Protein 7DWD (pdb70)

Foldseek 3Di:
DQKEWEAAAQDLLSLLLLLLCVLLVHDYHYHYADLVDGDPLLCVQCVPPSHDTWMAGNNHIDDDSVRSSVVSCVVRVPSHQADDDVVSNVLLVVLLVLVVVLVVLLVQCLPDDDPSNVVSLVVNLVSVVCCQVVQCNQALESSRPDHHSSCSSCLCVALQVVLSCVLVVHDRCDCVSRVSVNNSNVVSCPDCSNVVRHDDSVVSNVVSNVVD

Structure (mmCIF, N/CA/C/O backbone):
data_7DWD
#
_entry.id   7DWD
#
_cell.length_a   54.903
_cell.length_b   54.903
_cell.length_c   182.017
_cell.angle_alpha   90.000
_cell.angle_beta   90.000
_cell.angle_gamma   90.000
#
_symmetry.space_group_name_H-M   'P 41 21 2'
#
loop_
_entity.id
_entity.type
_entity.pdbx_description
1 polymer 'Glutathione S-transferase'
2 water water
#
loop_
_atom_site.group_PDB
_atom_site.id
_atom_site.type_symbol
_atom_site.label_atom_id
_atom_site.label_alt_id
_atom_site.label_comp_id
_atom_site.label_asym_id
_atom_site.label_entity_id
_atom_site.label_seq_id
_atom_site.pdbx_PDB_ins_code
_atom_site.Cartn_x
_atom_site.Cartn_y
_atom_site.Cartn_z
_atom_site.occupancy
_atom_site.B_iso_or_equiv
_atom_site.auth_seq_id
_atom_site.auth_comp_id
_atom_site.auth_asym_id
_atom_site.auth_atom_id
_atom_site.pdbx_PDB_model_num
ATOM 1 N N . ALA A 1 8 ? -29.75700 -0.36400 -28.82500 1.000 50.48000 2 ALA A N 1
ATOM 2 C CA . ALA A 1 8 ? -28.47700 0.12500 -29.32200 1.000 44.83000 2 ALA A CA 1
ATOM 3 C C . ALA A 1 8 ? -28.48500 0.20600 -30.83600 1.000 38.89000 2 ALA A C 1
ATOM 4 O O . ALA A 1 8 ? -28.51500 -0.79900 -31.49200 1.000 43.72000 2 ALA A O 1
ATOM 6 N N . GLU A 1 9 ? -28.45700 1.42400 -31.36800 1.000 30.00000 3 GLU A N 1
ATOM 7 C CA . GLU A 1 9 ? -28.44800 1.62900 -32.81000 1.000 30.00000 3 GLU A CA 1
ATOM 8 C C . GLU A 1 9 ? -27.02200 1.49700 -33.33000 1.000 30.00000 3 GLU A C 1
ATOM 9 O O . GLU A 1 9 ? -26.79500 1.33000 -34.52800 1.000 30.00000 3 GLU A O 1
ATOM 15 N N . VAL A 1 10 ? -26.06700 1.57300 -32.41000 1.000 30.03000 4 VAL A N 1
ATOM 16 C CA . VAL A 1 10 ? -24.68100 1.46300 -32.73500 1.000 27.97000 4 VAL A CA 1
ATOM 17 C C . VAL A 1 10 ? -24.08000 0.27300 -31.99900 1.000 29.95000 4 VAL A C 1
ATOM 18 O O . VAL A 1 10 ? -24.25800 0.12300 -30.82100 1.000 29.59000 4 VAL A O 1
ATOM 22 N N . LYS A 1 11 ? -23.38500 -0.57100 -32.72500 1.000 26.76000 5 LYS A N 1
ATOM 23 C CA . LYS A 1 11 ? -22.72900 -1.71000 -32.15400 1.000 29.19000 5 LYS A CA 1
ATOM 24 C C . LYS A 1 11 ? -21.24100 -1.68400 -32.53300 1.000 29.08000 5 LYS A C 1
ATOM 25 O O . LYS A 1 11 ? -20.92300 -1.33400 -33.60900 1.000 26.55000 5 LYS A O 1
ATOM 31 N N . LEU A 1 12 ? -20.36900 -2.08400 -31.62300 1.000 27.95000 6 LEU A N 1
ATOM 32 C CA . LEU A 1 12 ? -18.95000 -2.16400 -31.87700 1.000 23.78000 6 LEU A CA 1
ATOM 33 C C . LEU A 1 12 ? -18.43900 -3.54100 -31.53900 1.000 26.96000 6 LEU A C 1
ATOM 34 O O . LEU A 1 12 ? -18.50100 -3.96000 -30.42100 1.000 26.07000 6 LEU A O 1
ATOM 39 N N . TYR A 1 13 ? -17.93900 -4.22900 -32.54100 1.000 26.33000 7 TYR A N 1
ATOM 40 C CA . TYR A 1 13 ? -17.36600 -5.51600 -32.38000 1.000 26.76000 7 TYR A CA 1
ATOM 41 C C . TYR A 1 13 ? -15.88200 -5.24800 -32.16100 1.000 27.22000 7 TYR A C 1
ATOM 42 O O . TYR A 1 13 ? -15.23200 -4.76100 -33.01800 1.000 25.74000 7 TYR A O 1
ATOM 51 N N . GLY A 1 14 ? -15.37600 -5.55400 -30.98100 1.000 27.79000 8 GLY A N 1
ATOM 52 C CA . GLY A 1 14 ? -13.99800 -5.28600 -30.67200 1.000 25.40000 8 GLY A CA 1
ATOM 53 C C . GLY A 1 14 ? -13.2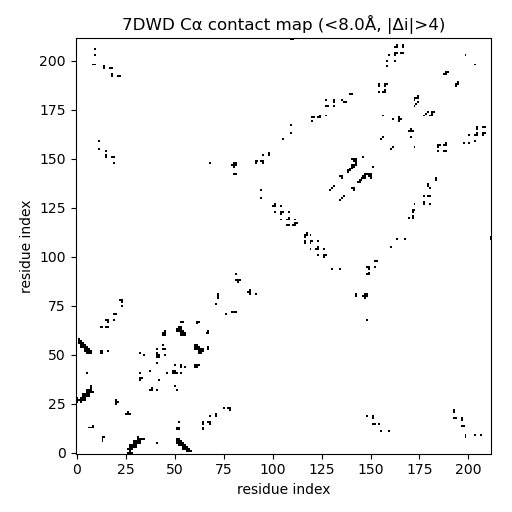2500 -6.38900 -30.00900 1.000 30.50000 8 GLY A C 1
ATOM 54 O O . GLY A 1 14 ? -13.75500 -7.42500 -29.75100 1.000 31.02000 8 GLY A O 1
ATOM 55 N N . PHE A 1 15 ? -11.95700 -6.13000 -29.76400 1.000 28.56000 9 PHE A N 1
ATOM 56 C CA . PHE A 1 15 ? -11.06000 -7.05700 -29.10600 1.000 29.11000 9 PHE A CA 1
ATOM 57 C C . PHE A 1 15 ? -10.42800 -6.24600 -27.98100 1.000 30.36000 9 PHE A C 1
ATOM 58 O O . PHE A 1 15 ? -9.78700 -5.28000 -28.21800 1.000 29.87000 9 PHE A O 1
ATOM 66 N N . TRP A 1 16 ? -10.66900 -6.65900 -26.74500 1.000 28.82000 10 TRP A N 1
ATOM 67 C CA . TRP A 1 16 ? -10.24200 -5.95500 -25.54200 1.000 29.79000 10 TRP A CA 1
ATOM 68 C C . TRP A 1 16 ? -8.87200 -5.32500 -25.41400 1.000 25.98000 10 TRP A C 1
ATOM 69 O O . TRP A 1 16 ? -8.76100 -4.25500 -24.90900 1.000 29.58000 10 TRP A O 1
ATOM 80 N N . PRO A 1 17 ? -7.81300 -6.06100 -25.89300 1.000 28.41000 11 PRO A N 1
ATOM 81 C CA . PRO A 1 17 ? -6.50800 -5.43000 -25.71700 1.000 27.51000 11 PRO A CA 1
ATOM 82 C C . PRO A 1 17 ? -5.99900 -4.60300 -26.88700 1.000 27.50000 11 PRO A C 1
ATOM 83 O O . PRO A 1 17 ? -4.96100 -4.04600 -26.82500 1.000 27.55000 11 PRO A O 1
ATOM 87 N N . SER A 1 18 ? -6.77700 -4.54800 -27.93500 1.000 27.34000 12 SER A N 1
ATOM 88 C CA . SER A 1 18 ? -6.39500 -3.88700 -29.15800 1.000 25.39000 12 SER A CA 1
ATOM 89 C C . SER A 1 18 ? -6.60100 -2.37900 -29.28500 1.000 25.89000 12 SER A C 1
ATOM 90 O O . SER A 1 18 ? -7.66900 -1.90500 -29.20200 1.000 25.39000 12 SER A O 1
ATOM 93 N N . PRO A 1 19 ? -5.45200 -1.65600 -29.53800 1.000 23.29000 13 PRO A N 1
ATOM 94 C CA . PRO A 1 19 ? -5.63100 -0.21700 -29.73100 1.000 24.97000 13 PRO A CA 1
ATOM 95 C C . PRO A 1 19 ? -6.57600 0.13800 -30.89100 1.000 24.91000 13 PRO A C 1
ATOM 96 O O . PRO A 1 19 ? -7.15700 1.17200 -30.86500 1.000 24.83000 13 PRO A O 1
ATOM 100 N N . PHE A 1 20 ? -6.67600 -0.72300 -31.88400 1.000 24.68000 14 PHE A N 1
ATOM 101 C CA . PHE A 1 20 ? -7.54600 -0.48700 -33.01700 1.000 22.71000 14 PHE A CA 1
ATOM 102 C C . PHE A 1 20 ? -8.99200 -0.41200 -32.54900 1.000 24.41000 14 PHE A C 1
ATOM 103 O O . PHE A 1 20 ? -9.73400 0.38300 -33.02600 1.000 25.35000 14 PHE A O 1
ATOM 111 N N . SER A 1 21 ? -9.34300 -1.23300 -31.57600 1.000 22.51000 15 SER A N 1
ATOM 112 C CA . SER A 1 21 ? -10.66700 -1.14400 -30.96600 1.000 25.76000 15 SER A CA 1
ATOM 113 C C . SER A 1 21 ? -10.78600 0.05900 -30.03600 1.000 22.56000 15 SER A C 1
ATOM 114 O O . SER A 1 21 ? -11.80800 0.75600 -30.04400 1.000 23.37000 15 SER A O 1
ATOM 117 N N . HIS A 1 22 ? -9.74700 0.33200 -29.24000 1.000 22.07000 16 HIS A N 1
ATOM 118 C CA . HIS A 1 22 ? -9.81500 1.44200 -28.29200 1.000 23.08000 16 HIS A CA 1
ATOM 119 C C . HIS A 1 22 ? -10.01200 2.77200 -29.00400 1.000 21.98000 16 HIS A C 1
ATOM 120 O O . HIS A 1 22 ? -10.70800 3.65400 -28.49200 1.000 22.37000 16 HIS A O 1
ATOM 127 N N . ARG A 1 23 ? -9.38600 2.93600 -30.17600 1.000 22.02000 17 ARG A N 1
ATOM 128 C CA . ARG A 1 23 ? -9.57800 4.13300 -30.98800 1.000 23.31000 17 ARG A CA 1
ATOM 129 C C . ARG A 1 23 ? -11.05300 4.44400 -31.16000 1.000 19.87000 17 ARG A C 1
ATOM 130 O O . ARG A 1 23 ? -11.47700 5.60000 -31.05400 1.000 20.29000 17 ARG A O 1
ATOM 138 N N . ILE A 1 24 ? -11.83000 3.42100 -31.50400 1.000 20.31000 18 ILE A N 1
ATOM 139 C CA . ILE A 1 24 ? -13.23100 3.63500 -31.83300 1.000 20.71000 18 ILE A CA 1
ATOM 140 C C . ILE A 1 24 ? -14.01000 3.94400 -30.56500 1.000 20.57000 18 ILE A C 1
ATOM 141 O O . ILE A 1 24 ? -14.89600 4.80500 -30.56600 1.000 21.75000 18 ILE A O 1
ATOM 146 N N . ILE A 1 25 ? -13.67900 3.26000 -29.47200 1.000 20.59000 19 ILE A N 1
ATOM 147 C CA . ILE A 1 25 ? -14.30200 3.56900 -28.18600 1.000 21.80000 19 ILE A CA 1
ATOM 148 C C . ILE A 1 25 ? -14.08500 5.03300 -27.82600 1.000 22.59000 19 ILE A C 1
ATOM 149 O O . ILE A 1 25 ? -15.02500 5.74600 -27.45100 1.000 21.27000 19 ILE A O 1
ATOM 154 N N . TRP A 1 26 ? -12.84500 5.51100 -27.93700 1.000 19.23000 20 TRP A N 1
ATOM 155 C CA . TRP A 1 26 ? -12.58200 6.90500 -27.59400 1.000 22.17000 20 TRP A CA 1
ATOM 156 C C . TRP A 1 26 ? -13.39100 7.85500 -28.46400 1.000 20.47000 20 TRP A C 1
ATOM 157 O O . TRP A 1 26 ? -13.91100 8.86500 -27.98300 1.000 20.98000 20 TRP A O 1
ATOM 168 N N . ALA A 1 27 ? -13.45600 7.58500 -29.77100 1.000 19.32000 21 ALA A N 1
ATOM 169 C CA . ALA A 1 27 ? -14.19100 8.47700 -30.65500 1.000 19.56000 21 ALA A CA 1
ATOM 170 C C . ALA A 1 27 ? -15.66800 8.51900 -30.28800 1.000 20.13000 21 ALA A C 1
ATOM 171 O O . ALA A 1 27 ? -16.27600 9.59300 -30.25600 1.000 22.42000 21 ALA A O 1
ATOM 173 N N . LEU A 1 28 ? -16.26100 7.35000 -30.04300 1.000 20.07000 22 LEU A N 1
ATOM 174 C CA . LEU A 1 28 ? -17.67900 7.30100 -29.70300 1.000 20.73000 22 LEU A CA 1
ATOM 175 C C . LEU A 1 28 ? -17.94700 8.04100 -28.40200 1.000 24.31000 22 LEU A C 1
ATOM 176 O O . LEU A 1 28 ? -18.94300 8.76500 -28.28500 1.000 25.55000 22 LEU A O 1
ATOM 181 N N . LYS A 1 29 ? -17.03400 7.93000 -27.44600 1.000 23.66000 23 LYS A N 1
ATOM 182 C CA . LYS A 1 29 ? -17.24800 8.61000 -26.17300 1.000 23.81000 23 LYS A CA 1
ATOM 183 C C . LYS A 1 29 ? -17.01900 10.11000 -26.28500 1.000 26.03000 23 LYS A C 1
ATOM 184 O O . LYS A 1 29 ? -17.72300 10.88600 -25.63100 1.000 28.65000 23 LYS A O 1
ATOM 190 N N . LEU A 1 30 ? -16.08200 10.54300 -27.13400 1.000 22.24000 24 LEU A N 1
ATOM 191 C CA . LEU A 1 30 ? -15.92800 11.96600 -27.39900 1.000 22.86000 24 LEU A CA 1
ATOM 192 C C . LEU A 1 30 ? -17.13600 12.53500 -28.12600 1.000 25.95000 24 LEU A C 1
ATOM 193 O O . LEU A 1 30 ? -17.40500 13.73900 -28.03300 1.000 30.50000 24 LEU A O 1
ATOM 198 N N . LYS A 1 31 ? -17.85200 11.70500 -28.87900 1.000 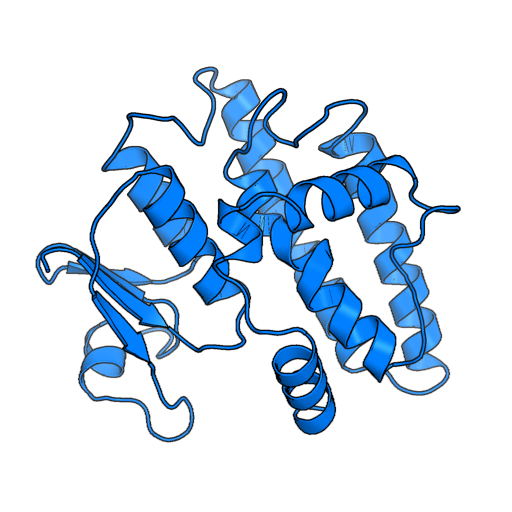25.26000 25 LYS A N 1
ATOM 199 C CA . LYS A 1 31 ? -19.06600 12.14700 -29.54100 1.000 26.10000 25 LYS A CA 1
ATOM 200 C C . LYS A 1 31 ? -20.30000 11.97900 -28.67100 1.000 26.52000 25 LYS A C 1
ATOM 201 O O . LYS A 1 31 ? -21.37900 12.44000 -29.06000 1.000 31.75000 25 LYS A O 1
ATOM 207 N N . GLY A 1 32 ? -20.17400 11.29700 -27.53500 1.000 24.86000 26 GLY A N 1
ATOM 208 C CA . GLY A 1 32 ? -21.33100 11.01700 -26.69900 1.000 26.43000 26 GLY A CA 1
ATOM 209 C C . GLY A 1 32 ? -22.31600 10.06400 -27.33200 1.000 29.63000 26 GLY A C 1
ATOM 210 O O . GLY A 1 32 ? -23.52200 10.15500 -27.06600 1.000 29.81000 26 GLY A O 1
ATOM 211 N N . VAL A 1 33 ? -21.84400 9.17100 -28.20700 1.000 26.64000 27 VAL A N 1
ATOM 212 C CA . VAL A 1 33 ? -22.71700 8.22800 -28.88800 1.000 28.59000 27 VAL A CA 1
ATOM 213 C C . VAL A 1 33 ? -22.86900 6.98400 -28.02900 1.000 28.83000 27 VAL A C 1
ATOM 214 O O . VAL A 1 33 ? -21.87600 6.36900 -27.61800 1.000 28.53000 27 VAL A O 1
ATOM 218 N N . GLU A 1 34 ? -24.09400 6.59400 -27.77500 1.000 27.56000 28 GLU A N 1
ATOM 219 C CA . GLU A 1 34 ? -24.40400 5.42200 -27.01700 1.000 31.82000 28 GLU A CA 1
ATOM 220 C C . GLU A 1 34 ? -24.21300 4.20700 -27.91900 1.000 30.89000 28 GLU A C 1
ATOM 221 O O . GLU A 1 34 ? -24.63500 4.23800 -29.03800 1.000 30.95000 28 GLU A O 1
ATOM 227 N N . TYR A 1 35 ? -23.57700 3.15000 -27.43600 1.000 29.09000 29 TYR A N 1
ATOM 228 C CA . TYR A 1 35 ? -23.32100 1.96900 -28.24200 1.000 33.19000 29 TYR A CA 1
ATOM 229 C C . TYR A 1 35 ? -23.28600 0.72000 -27.37600 1.000 30.68000 29 TYR A C 1
ATOM 230 O O . TYR A 1 35 ? -23.10400 0.77700 -26.15000 1.000 30.18000 29 TYR A O 1
ATOM 239 N N . GLU A 1 36 ? -23.49200 -0.41400 -28.03600 1.000 29.92000 30 GLU A N 1
ATOM 240 C CA . GLU A 1 36 ? -23.30100 -1.73400 -27.45200 1.000 32.81000 30 GLU A CA 1
ATOM 241 C C . GLU A 1 36 ? -21.93900 -2.27000 -27.87100 1.000 32.66000 30 GLU A C 1
ATOM 242 O O . GLU A 1 36 ? -21.62800 -2.33000 -29.06800 1.000 29.98000 30 GLU A O 1
ATOM 248 N N . TYR A 1 37 ? -21.13600 -2.67100 -26.89400 1.000 30.51000 31 TYR A N 1
ATOM 249 C CA . TYR A 1 37 ? -19.84700 -3.28600 -27.16300 1.000 29.01000 31 TYR A CA 1
ATOM 250 C C . TYR A 1 37 ? -19.98700 -4.80200 -27.13600 1.000 30.97000 31 TYR A C 1
ATOM 251 O O . TYR A 1 37 ? -20.59000 -5.36300 -26.20900 1.000 34.33000 31 TYR A O 1
ATOM 260 N N . ILE A 1 38 ? -19.41100 -5.45900 -28.14100 1.000 28.86000 32 ILE A N 1
ATOM 261 C CA . ILE A 1 38 ? -19.46700 -6.90600 -28.29800 1.000 28.86000 32 ILE A CA 1
ATOM 262 C C . ILE A 1 38 ? -18.03700 -7.42600 -28.42000 1.000 31.27000 32 ILE A C 1
ATOM 263 O O . ILE A 1 38 ? -17.32200 -7.06900 -29.36300 1.000 31.30000 32 ILE A O 1
ATOM 268 N N . GLU A 1 39 ? -17.62300 -8.26800 -27.47500 1.000 31.77000 33 GLU A N 1
ATOM 269 C CA . GLU A 1 39 ? -16.25900 -8.78300 -27.43700 1.000 29.89000 33 GLU A CA 1
ATOM 270 C C . GLU A 1 39 ? -16.13300 -10.00300 -28.34100 1.000 33.63000 33 GLU A C 1
ATOM 271 O O . GLU A 1 39 ? -16.87600 -10.97900 -28.19000 1.000 35.29000 33 GLU A O 1
ATOM 277 N N . GLU A 1 40 ? -15.19400 -9.95600 -29.28200 1.000 32.67000 34 GLU A N 1
ATOM 278 C CA . GLU A 1 40 ? -14.98400 -11.06700 -30.19700 1.000 32.80000 34 GLU A CA 1
ATOM 279 C C . GLU A 1 40 ? -13.81800 -11.93100 -29.73900 1.000 38.31000 34 GLU A C 1
ATOM 280 O O . GLU A 1 40 ? -12.78700 -11.42300 -29.29100 1.000 39.06000 34 GLU A O 1
ATOM 286 N N . ASP A 1 41 ? -14.00400 -13.24400 -29.83500 1.000 40.16000 35 ASP A N 1
ATOM 287 C CA . ASP A 1 41 ? -12.94700 -14.21900 -29.59000 1.000 42.37000 35 ASP A CA 1
ATOM 288 C C . ASP A 1 41 ? -12.31200 -14.46400 -30.95200 1.000 43.21000 35 ASP A C 1
ATOM 289 O O . ASP A 1 41 ? -12.88500 -15.15100 -31.79900 1.000 44.42000 35 ASP A O 1
ATOM 294 N N . LEU A 1 42 ? -11.13200 -13.88000 -31.17500 1.000 43.26000 36 LEU A N 1
ATOM 295 C CA . LEU A 1 42 ? -10.50200 -13.96700 -32.48800 1.000 44.83000 36 LEU A CA 1
ATOM 296 C C . LEU A 1 42 ? -10.13900 -15.39600 -32.86800 1.000 47.69000 36 LEU A C 1
ATOM 297 O O . LEU A 1 42 ? -9.94400 -15.67600 -34.05700 1.000 49.17000 36 LEU A O 1
ATOM 302 N N . SER A 1 43 ? -10.04600 -16.30300 -31.89200 1.000 48.88000 37 SER A N 1
ATOM 303 C CA . SER A 1 43 ? -9.80700 -17.71100 -32.18500 1.000 50.56000 37 SER A CA 1
ATOM 304 C C . SER A 1 43 ? -11.07600 -18.44500 -32.59400 1.000 49.51000 37 SER A C 1
ATOM 305 O O . SER A 1 43 ? -10.98700 -19.53400 -33.16900 1.000 52.62000 37 SER A O 1
ATOM 308 N N . ASN A 1 44 ? -12.25200 -17.87900 -32.30500 1.000 48.83000 38 ASN A N 1
ATOM 309 C CA . ASN A 1 44 ? -13.53800 -18.48900 -32.64300 1.000 47.56000 38 ASN A CA 1
ATOM 310 C C . ASN A 1 44 ? -14.46900 -17.33500 -33.01900 1.000 46.62000 38 ASN A C 1
ATOM 311 O O . ASN A 1 44 ? -15.29800 -16.88300 -32.22600 1.000 43.40000 38 ASN A O 1
ATOM 316 N N . LYS A 1 45 ? -14.30800 -16.84000 -34.24600 1.000 43.65000 39 LYS A N 1
ATOM 317 C CA . LYS A 1 45 ? -15.00600 -15.63400 -34.66600 1.000 41.24000 39 LYS A CA 1
ATOM 318 C C . LYS A 1 45 ? -16.49800 -15.89300 -34.82700 1.000 40.90000 39 LYS A C 1
ATOM 319 O O . LYS A 1 45 ? -16.91500 -16.89800 -35.40900 1.000 44.10000 39 LYS A O 1
ATOM 325 N N . SER A 1 46 ? -17.30200 -14.96200 -34.32700 1.000 40.57000 40 SER A N 1
ATOM 326 C CA . SER A 1 46 ? -18.74500 -15.10200 -34.39600 1.000 41.58000 40 SER A CA 1
ATOM 327 C C . SER A 1 46 ? -19.23100 -15.03300 -35.84100 1.000 41.90000 40 SER A C 1
ATOM 328 O O . SER A 1 46 ? -18.55100 -14.51800 -36.73400 1.000 40.40000 40 SER A O 1
ATOM 331 N N . GLU A 1 47 ? -20.43000 -15.57400 -36.06900 1.000 42.56000 41 GLU A N 1
ATOM 332 C CA . GLU A 1 47 ? -21.03700 -15.43000 -37.38600 1.000 41.78000 41 GLU A CA 1
ATOM 333 C C . GLU A 1 47 ? -21.34500 -13.97200 -37.69300 1.000 40.52000 41 GLU A C 1
ATOM 334 O O . GLU A 1 47 ? -21.28200 -13.56200 -38.85800 1.000 39.10000 41 GLU A O 1
ATOM 340 N N . SER A 1 48 ? -21.66300 -13.18000 -36.66500 1.000 39.93000 42 SER A N 1
ATOM 341 C CA . SER A 1 48 ? -21.91200 -11.75600 -36.86400 1.000 37.20000 42 SER A CA 1
ATOM 342 C C . SER A 1 48 ? -20.68400 -11.06000 -37.43700 1.000 38.14000 42 SER A C 1
ATOM 343 O O . SER A 1 48 ? -20.77600 -10.33700 -38.43600 1.000 35.43000 42 SER A O 1
ATOM 346 N N . LEU A 1 49 ? -19.51800 -11.28200 -36.82200 1.000 37.26000 43 LEU A N 1
ATOM 347 C CA . LEU A 1 49 ? -18.28900 -10.66100 -37.30900 1.000 35.99000 43 LEU A CA 1
ATOM 348 C C . LEU A 1 49 ? -17.96500 -11.09200 -38.73400 1.000 35.98000 43 LEU A C 1
ATOM 349 O O . LEU A 1 49 ? -17.55300 -10.26700 -39.55800 1.000 33.46000 43 LEU A O 1
ATOM 354 N N . LEU A 1 50 ? -18.14700 -12.37800 -39.04900 1.000 35.98000 44 LEU A N 1
ATOM 355 C CA . LEU A 1 50 ? -17.83200 -12.85700 -40.39300 1.000 37.32000 44 LEU A CA 1
ATOM 356 C C . LEU A 1 50 ? -18.82500 -12.32300 -41.42000 1.000 34.61000 44 LEU A C 1
ATOM 357 O O . LEU A 1 50 ? -18.46100 -12.06600 -42.57500 1.000 34.90000 44 LEU A O 1
ATOM 362 N N . LYS A 1 51 ? -20.08400 -12.15300 -41.01600 1.000 37.70000 45 LYS A N 1
ATOM 363 C CA . LYS A 1 51 ? -21.08800 -11.56800 -41.89700 1.000 34.36000 45 LYS A CA 1
ATOM 364 C C . LYS A 1 51 ? -20.82300 -10.08300 -42.12700 1.000 33.84000 45 LYS A C 1
ATOM 365 O O . LYS A 1 51 ? -20.98000 -9.58300 -43.24700 1.000 35.31000 45 LYS A O 1
ATOM 371 N N . TYR A 1 52 ? -20.40700 -9.36900 -41.08000 1.000 33.01000 46 TYR A N 1
ATOM 372 C CA . TYR A 1 52 ? -20.27200 -7.92000 -41.15800 1.000 30.94000 46 TYR A CA 1
ATOM 373 C C . TYR A 1 52 ? -18.95000 -7.49100 -41.77600 1.000 30.91000 46 TYR A C 1
ATOM 374 O O . TYR A 1 52 ?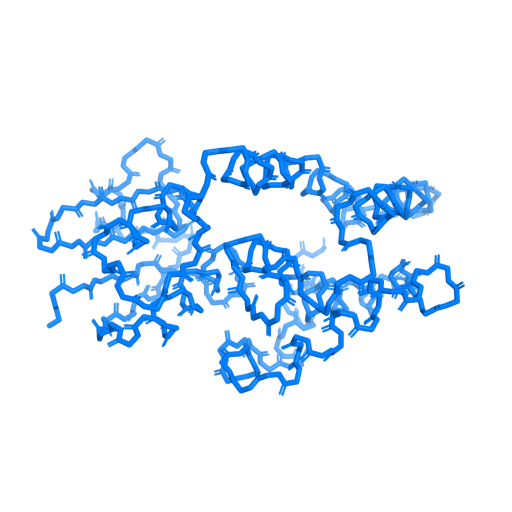 -18.87800 -6.41100 -42.37300 1.000 31.78000 46 TYR A O 1
ATOM 383 N N . ASN A 1 53 ? -17.89700 -8.29000 -41.62300 1.000 29.82000 47 ASN A N 1
ATOM 384 C CA . ASN A 1 53 ? -16.58400 -7.99100 -42.19800 1.000 29.42000 47 ASN A CA 1
ATOM 385 C C . ASN A 1 53 ? -16.07400 -9.20200 -42.96800 1.000 29.39000 47 ASN A C 1
ATOM 386 O O . ASN A 1 53 ? -15.07600 -9.82600 -42.58800 1.000 29.27000 47 ASN A O 1
ATOM 391 N N . PRO A 1 54 ? -16.72100 -9.53600 -44.08900 1.000 28.89000 48 PRO A N 1
ATOM 392 C CA . PRO A 1 54 ? -16.27500 -10.70600 -44.86000 1.000 31.33000 48 PRO A CA 1
ATOM 393 C C . PRO A 1 54 ? -14.89800 -10.53800 -45.47800 1.000 30.93000 48 PRO A C 1
ATOM 394 O O . PRO A 1 54 ? -14.19200 -11.53500 -45.66100 1.000 33.56000 48 PRO A O 1
ATOM 398 N N . VAL A 1 55 ? -14.48300 -9.31000 -45.79700 1.000 28.41000 49 VAL A N 1
ATOM 399 C CA . VAL A 1 55 ? -13.22000 -9.12200 -46.50700 1.000 31.06000 49 VAL A CA 1
ATOM 400 C C . VAL A 1 55 ? -12.03800 -9.41900 -45.59000 1.000 31.20000 49 VAL A C 1
ATOM 401 O O . VAL A 1 55 ? -11.13100 -10.18200 -45.94200 1.000 33.24000 49 VAL A O 1
ATOM 405 N N . TYR A 1 56 ? -12.03700 -8.83900 -44.38700 1.000 26.42000 50 TYR A N 1
ATOM 406 C CA . TYR A 1 56 ? -10.90600 -8.96200 -43.48500 1.000 29.79000 50 TYR A CA 1
ATOM 407 C C . TYR A 1 56 ? -11.16300 -9.86900 -42.29100 1.000 29.03000 50 TYR A C 1
ATOM 408 O O . TYR A 1 56 ? -10.19700 -10.33500 -41.68000 1.000 32.83000 50 TYR A O 1
ATOM 417 N N . LYS A 1 57 ? -12.42600 -10.10900 -41.93400 1.000 30.18000 51 LYS A N 1
ATOM 418 C CA . LYS A 1 57 ? -12.78100 -11.03900 -40.85200 1.000 32.00000 51 LYS A CA 1
ATOM 419 C C . LYS A 1 57 ? -12.08100 -10.69800 -39.53700 1.000 35.69000 51 LYS A C 1
ATOM 420 O O . LYS A 1 57 ? -11.55600 -11.56700 -38.84100 1.000 35.19000 51 LYS A O 1
ATOM 426 N N . LYS A 1 58 ? -12.08700 -9.42000 -39.18000 1.000 31.52000 52 LYS A N 1
ATOM 427 C CA . LYS A 1 58 ? -11.39200 -9.01400 -37.97200 1.000 33.04000 52 LYS A CA 1
ATOM 428 C C . LYS A 1 58 ? -12.06600 -7.79200 -37.37400 1.000 29.03000 52 LYS A C 1
ATOM 429 O O . LYS A 1 58 ? -12.93800 -7.16800 -37.98200 1.000 28.37000 52 LYS A O 1
ATOM 435 N N . THR A 1 59 ? -11.67300 -7.49300 -36.15000 1.000 29.07000 53 THR A N 1
ATOM 436 C CA . THR A 1 59 ? -12.12800 -6.33400 -35.40900 1.000 29.71000 53 THR A CA 1
ATOM 437 C C . THR A 1 59 ? -11.18900 -5.16200 -35.65900 1.000 27.76000 53 THR A C 1
ATOM 438 O O . THR A 1 59 ? -10.03000 -5.35000 -36.04500 1.000 31.07000 53 THR A O 1
ATOM 442 N N . PRO A 1 60 ? -11.64700 -3.92400 -35.44000 1.000 25.43000 54 PRO A N 1
ATOM 443 C CA . PRO A 1 60 ? -13.00200 -3.51900 -35.06700 1.000 22.37000 54 PRO A CA 1
ATOM 444 C C . PRO A 1 60 ? -13.97000 -3.42100 -36.24500 1.000 24.31000 54 PRO A C 1
ATOM 445 O O . PRO A 1 60 ? -13.56700 -3.19400 -37.39500 1.000 25.22000 54 PRO A O 1
ATOM 449 N N . VAL A 1 61 ? -15.25500 -3.60500 -35.95500 1.000 23.43000 55 VAL A N 1
ATOM 450 C CA . VAL A 1 61 ? -16.32700 -3.34900 -36.90700 1.000 24.55000 55 VAL A CA 1
ATOM 451 C C . VAL A 1 61 ? -17.39100 -2.54000 -36.19200 1.000 24.41000 55 VAL A C 1
ATOM 452 O O . VAL A 1 61 ? -17.84700 -2.92900 -35.11100 1.000 25.32000 55 VAL A O 1
ATOM 456 N N . LEU A 1 62 ? -17.77000 -1.41300 -36.77500 1.000 22.05000 56 LEU A N 1
ATOM 457 C CA . LEU A 1 62 ? -18.87400 -0.61500 -36.26600 1.000 23.50000 56 LEU A CA 1
ATOM 458 C C . LEU A 1 62 ? -20.10500 -0.94300 -37.09500 1.000 25.07000 56 LEU A C 1
ATOM 459 O O . LEU A 1 62 ? -20.03500 -0.98900 -38.32300 1.000 25.30000 56 LEU A O 1
ATOM 464 N N . VAL A 1 63 ? -21.22500 -1.21600 -36.43100 1.000 24.75000 57 VAL A N 1
ATOM 465 C CA . VAL A 1 63 ? -22.46400 -1.50100 -37.14600 1.000 26.73000 57 VAL A CA 1
ATOM 466 C C . VAL A 1 63 ? -23.48300 -0.44800 -36.73900 1.000 28.10000 57 VAL A C 1
ATOM 467 O O . VAL A 1 63 ? -23.79100 -0.29700 -35.55200 1.000 28.78000 57 VAL A O 1
ATOM 471 N N . HIS A 1 64 ? -24.00000 0.28600 -37.71400 1.000 26.52000 58 HIS A N 1
ATOM 472 C CA . HIS A 1 64 ? -24.90700 1.39700 -37.45700 1.000 27.24000 58 HIS A CA 1
ATOM 473 C C . HIS A 1 64 ? -26.19500 1.13600 -38.21600 1.000 32.78000 58 HIS A C 1
ATOM 474 O O . HIS A 1 64 ? -26.20400 1.17300 -39.44800 1.000 30.44000 58 HIS A O 1
ATOM 481 N N . GLY A 1 65 ? -27.27400 0.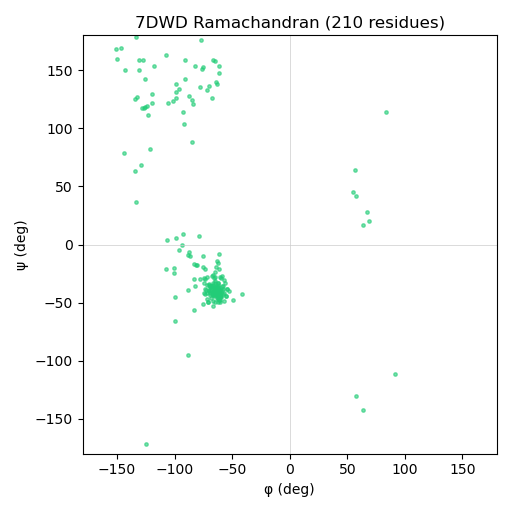86400 -37.48800 1.000 34.08000 59 GLY A N 1
ATOM 482 C CA . GLY A 1 65 ? -28.50100 0.48700 -38.17600 1.000 38.36000 59 GLY A CA 1
ATOM 483 C C . GLY A 1 65 ? -28.31500 -0.73000 -39.05500 1.000 37.33000 59 GLY A C 1
ATOM 484 O O . GLY A 1 65 ? -28.80500 -0.76000 -40.19100 1.000 40.36000 59 GLY A O 1
ATOM 485 N N . ASP A 1 66 ? -27.58200 -1.72200 -38.55800 1.000 37.51000 60 ASP A N 1
ATOM 486 C CA . ASP A 1 66 ? -27.27600 -2.97800 -39.24400 1.000 36.83000 60 ASP A CA 1
ATOM 487 C C . ASP A 1 66 ? -26.43400 -2.78700 -40.50800 1.000 35.82000 60 ASP A C 1
ATOM 488 O O . ASP A 1 66 ? -26.33300 -3.70400 -41.32700 1.000 38.27000 60 ASP A O 1
ATOM 493 N N . LYS A 1 67 ? -25.79400 -1.62600 -40.67300 1.000 34.23000 61 LYS A N 1
ATOM 494 C CA . LYS A 1 67 ? -24.85500 -1.38700 -41.76800 1.000 30.48000 61 LYS A CA 1
ATOM 495 C C . LYS A 1 67 ? -23.43000 -1.40600 -41.23300 1.000 28.13000 61 LYS A C 1
ATOM 496 O O . LYS A 1 67 ? -23.10500 -0.57200 -40.38000 1.000 28.18000 61 LYS A O 1
ATOM 502 N N . PRO A 1 68 ? -22.54100 -2.27600 -41.72200 1.000 27.39000 62 PRO A N 1
ATOM 503 C CA . PRO A 1 68 ? -21.19500 -2.38600 -41.14000 1.000 26.33000 62 PRO A CA 1
ATOM 504 C C . PRO A 1 68 ? -20.14300 -1.49200 -41.77900 1.000 25.97000 62 PRO A C 1
ATOM 505 O O . PRO A 1 68 ? -20.09900 -1.29800 -43.00100 1.000 27.54000 62 PRO A O 1
ATOM 509 N N . ILE A 1 69 ? -19.26300 -0.97000 -40.91900 1.000 23.92000 63 ILE A N 1
ATOM 510 C CA . ILE A 1 69 ? -18.07000 -0.23300 -41.33200 1.000 23.96000 63 ILE A CA 1
ATOM 511 C C . ILE A 1 69 ? -16.86400 -0.91100 -40.69500 1.000 23.57000 63 ILE A C 1
ATOM 512 O O . ILE A 1 69 ? -16.76000 -0.97600 -39.46400 1.000 22.87000 63 ILE A O 1
ATOM 517 N N . ALA A 1 70 ? -15.94800 -1.40100 -41.51900 1.000 22.89000 64 ALA A N 1
ATOM 518 C CA . ALA A 1 70 ? -14.72200 -2.03200 -41.05100 1.000 23.23000 64 ALA A CA 1
ATOM 519 C C . ALA A 1 70 ? -13.53600 -1.11900 -41.32000 1.000 24.63000 64 ALA A C 1
ATOM 520 O O . ALA A 1 70 ? -13.62200 -0.19500 -42.13200 1.000 24.99000 64 ALA A O 1
ATOM 522 N N . GLU A 1 71 ? -12.42100 -1.41200 -40.62300 1.000 25.59000 65 GLU A N 1
ATOM 523 C CA . GLU A 1 71 ? -11.13800 -0.70300 -40.70500 1.000 26.61000 65 GLU A CA 1
ATOM 524 C C . GLU A 1 71 ? -11.17900 0.52900 -39.80500 1.000 27.48000 65 GLU A C 1
ATOM 525 O O . GLU A 1 71 ? -11.93300 1.47500 -40.07200 1.000 25.04000 65 GLU A O 1
ATOM 531 N N . SER A 1 72 ? -10.36100 0.52400 -38.74600 1.000 24.96000 66 SER A N 1
ATOM 532 C CA . SER A 1 72 ? -10.47200 1.57000 -37.72800 1.000 20.74000 66 SER A CA 1
ATOM 533 C C . SER A 1 72 ? -10.37300 2.97500 -38.32800 1.000 23.09000 66 SER A C 1
ATOM 534 O O . SER A 1 72 ? -11.11500 3.88200 -37.93300 1.000 23.51000 66 SER A O 1
ATOM 537 N N . LEU A 1 73 ? -9.51400 3.17900 -39.32800 1.000 22.66000 67 LEU A N 1
ATOM 538 C CA . LEU A 1 73 ? -9.37500 4.53700 -39.84300 1.000 24.32000 67 LEU A CA 1
ATOM 539 C C . LEU A 1 73 ? -10.62800 4.96600 -40.59800 1.000 24.31000 67 LEU A C 1
ATOM 540 O O . LEU A 1 73 ? -11.02000 6.13700 -40.55800 1.000 24.99000 67 LEU A O 1
ATOM 545 N N . VAL A 1 74 ? -11.26900 4.02100 -41.29000 1.000 20.65000 68 VAL A N 1
ATOM 546 C CA . VAL A 1 74 ? -12.50700 4.31600 -42.00700 1.000 22.59000 68 VAL A CA 1
ATOM 547 C C . VAL A 1 74 ? -13.64700 4.55900 -41.02000 1.000 22.47000 68 VAL A C 1
ATOM 548 O O . VAL A 1 74 ? -14.48100 5.45700 -41.21800 1.000 21.10000 68 VAL A O 1
ATOM 552 N N . ILE A 1 75 ? -13.69100 3.76500 -39.94500 1.000 21.01000 69 ILE A N 1
ATOM 553 C CA . ILE A 1 75 ? -14.70000 3.94600 -38.89900 1.000 20.54000 69 ILE A CA 1
ATOM 554 C C . ILE A 1 75 ? -14.58300 5.33300 -38.27500 1.000 21.80000 69 ILE A C 1
ATOM 555 O O . ILE A 1 75 ? -15.59300 6.01100 -38.03000 1.000 19.93000 69 ILE A O 1
ATOM 560 N N . LEU A 1 76 ? -13.35400 5.77100 -37.98300 1.000 19.97000 70 LEU A N 1
ATOM 561 C CA . LEU A 1 76 ? -13.18400 7.07600 -37.35600 1.000 20.09000 70 LEU A CA 1
ATOM 562 C C . LEU A 1 76 ? -13.73400 8.19700 -38.22100 1.000 20.71000 70 LEU A C 1
ATOM 563 O O . LEU A 1 76 ? -14.42800 9.09200 -37.71700 1.000 21.35000 70 LEU A O 1
ATOM 568 N N . GLU A 1 77 ? -13.44800 8.16600 -39.53500 1.000 19.79000 71 GLU A N 1
ATOM 569 C CA . GLU A 1 77 ? -13.96700 9.18100 -40.44000 1.000 21.78000 71 GLU A CA 1
ATOM 570 C C . GLU A 1 77 ? -15.49300 9.10700 -40.52100 1.000 20.19000 71 GLU A C 1
ATOM 571 O O . GLU A 1 77 ? -16.17000 10.13300 -40.66200 1.000 20.38000 71 GLU A O 1
ATOM 577 N N . TYR A 1 78 ? -16.04400 7.88700 -40.47000 1.000 19.39000 72 TYR A N 1
ATOM 578 C CA . TYR A 1 78 ? -17.49600 7.72200 -40.48400 1.000 21.33000 72 TYR A CA 1
ATOM 579 C C . TYR A 1 78 ? -18.13300 8.35000 -39.25000 1.000 20.64000 72 TYR A C 1
ATOM 580 O O . TYR A 1 78 ? -19.16200 9.02800 -39.34400 1.000 20.89000 72 TYR A O 1
ATOM 589 N N . ILE A 1 79 ? -17.53300 8.13300 -38.08000 1.000 20.93000 73 ILE A N 1
ATOM 590 C CA . ILE A 1 79 ? -18.06000 8.71700 -36.84700 1.000 20.46000 73 ILE A CA 1
ATOM 591 C C . ILE A 1 79 ? -18.03000 10.23400 -36.92600 1.000 21.36000 73 ILE A C 1
ATOM 592 O O . ILE A 1 79 ? -19.00000 10.91000 -36.56300 1.000 22.10000 73 ILE A O 1
ATOM 597 N N . GLU A 1 80 ? -16.91500 10.79500 -37.40400 1.000 19.11000 74 GLU A N 1
ATOM 598 C CA . GLU A 1 80 ? -16.80100 12.24300 -37.52900 1.000 20.71000 74 GLU A CA 1
ATOM 599 C C . GLU A 1 80 ? -17.84900 12.81500 -38.47900 1.000 22.89000 74 GLU A C 1
ATOM 600 O O . GLU A 1 80 ? -18.43500 13.86900 -38.20400 1.000 23.87000 74 GLU A O 1
ATOM 606 N N . GLU A 1 81 ? -18.11100 12.13100 -39.59300 1.000 22.61000 75 GLU A N 1
ATOM 607 C CA . GLU A 1 81 ? -19.06700 12.67000 -40.54800 1.000 22.62000 75 GLU A CA 1
ATOM 608 C C . GLU A 1 81 ? -20.51100 12.45200 -40.10500 1.000 23.98000 75 GLU A C 1
ATOM 609 O O . GLU A 1 81 ? -21.38200 13.27100 -40.42600 1.000 27.81000 75 GLU A O 1
ATOM 615 N N . THR A 1 82 ? -20.77700 11.38400 -39.35600 1.000 23.36000 76 THR A N 1
ATOM 616 C CA . THR A 1 82 ? -22.14200 11.04100 -38.96800 1.000 24.24000 76 THR A CA 1
ATOM 617 C C . THR A 1 82 ? -22.60300 11.83400 -37.75300 1.000 26.66000 76 THR A C 1
ATOM 618 O O . THR A 1 82 ? -23.78400 12.19700 -37.65000 1.000 27.18000 76 THR A O 1
ATOM 622 N N . TRP A 1 83 ? -21.69200 12.11000 -36.81700 1.000 24.08000 77 TRP A N 1
ATOM 623 C CA . TRP A 1 83 ? -21.97900 12.92800 -35.63900 1.000 24.49000 77 TRP A CA 1
ATOM 624 C C . TRP A 1 83 ? -21.03600 14.12400 -35.64300 1.000 24.23000 77 TRP A C 1
ATOM 625 O O . TRP A 1 83 ? -20.00800 14.11700 -34.94600 1.000 24.52000 77 TRP A O 1
ATOM 636 N N . PRO A 1 84 ? -21.35800 15.18000 -36.39000 1.000 25.54000 78 PRO A N 1
ATOM 637 C CA . PRO A 1 84 ? -20.36200 16.23700 -36.61900 1.000 25.87000 78 PRO A CA 1
ATOM 638 C C . PRO A 1 84 ? -20.13400 17.15600 -35.42700 1.000 26.32000 78 PRO A C 1
ATOM 639 O O . PRO A 1 84 ? -19.09400 17.82600 -35.40000 1.000 28.04000 78 PRO A O 1
ATOM 643 N N . GLU A 1 85 ? -21.05200 17.23200 -34.46000 1.000 28.65000 79 GLU A N 1
ATOM 644 C CA . GLU A 1 85 ? -20.78800 18.06100 -33.29400 1.000 29.07000 79 GLU A CA 1
ATOM 645 C C . GLU A 1 85 ? -19.55500 17.53500 -32.57600 1.000 28.10000 79 GLU A C 1
ATOM 646 O O . GLU A 1 85 ? -19.22400 16.35000 -32.66700 1.000 27.11000 79 GLU A O 1
ATOM 652 N N . ASN A 1 86 ? -18.86700 18.43500 -31.85700 1.000 27.38000 80 ASN A N 1
ATOM 653 C CA . ASN A 1 86 ? -17.60800 18.11000 -31.19700 1.000 26.67000 80 ASN A CA 1
ATOM 654 C C . ASN A 1 86 ? -16.63100 17.59600 -32.25400 1.000 25.89000 80 ASN A C 1
ATOM 655 O O . ASN A 1 86 ? -16.23300 16.42600 -32.21600 1.000 25.60000 80 ASN A O 1
ATOM 660 N N . PRO A 1 87 ? -16.25100 18.43400 -33.21800 1.000 26.14000 81 PRO A N 1
ATOM 661 C CA . PRO A 1 87 ? -15.50200 17.93900 -34.38300 1.000 24.11000 81 PRO A CA 1
ATOM 662 C C . PRO A 1 87 ? -14.14700 17.36400 -34.00200 1.000 23.43000 81 PRO A C 1
ATOM 663 O O . PRO A 1 87 ? -13.40600 17.93000 -33.19200 1.000 26.50000 81 PRO A O 1
ATOM 667 N N . LEU A 1 88 ? -13.81700 16.23800 -34.63300 1.000 21.86000 82 LEU A N 1
ATOM 668 C CA . LEU A 1 88 ? -12.51900 15.61300 -34.47400 1.000 22.91000 82 LEU A CA 1
ATOM 669 C C . LEU A 1 88 ? -11.64000 15.80300 -35.70300 1.000 20.82000 82 LEU A C 1
ATOM 670 O O . LEU A 1 88 ? -10.53500 15.25400 -35.75500 1.000 20.15000 82 LEU A O 1
ATOM 675 N N . LEU A 1 89 ? -12.10800 16.54800 -36.69900 1.000 21.50000 83 LEU A N 1
ATOM 676 C CA . LEU A 1 89 ? -11.28800 17.04900 -37.79200 1.000 19.91000 83 LEU A CA 1
ATOM 677 C C . LEU A 1 89 ? -11.55800 18.53600 -37.95500 1.000 22.58000 83 LEU A C 1
ATOM 678 O O . LEU A 1 89 ? -12.66500 19.00100 -37.65300 1.000 25.34000 83 LEU A O 1
ATOM 683 N N . PRO A 1 90 ? -10.57400 19.30500 -38.41100 1.000 24.47000 84 PRO A N 1
ATOM 684 C CA . PRO A 1 90 ? -10.75900 20.74700 -38.58800 1.000 27.62000 84 PRO A CA 1
ATOM 685 C C . PRO A 1 90 ? -11.56500 21.04400 -39.84800 1.000 27.48000 84 PRO A C 1
ATOM 686 O O . PRO A 1 90 ? -11.91400 20.16200 -40.62200 1.000 27.64000 84 PRO A O 1
ATOM 690 N N . LYS A 1 91 ? -11.85100 22.32100 -40.03300 1.000 29.07000 85 LYS A N 1
ATOM 691 C CA . LYS A 1 91 ? -12.73400 22.76800 -41.10100 1.000 33.39000 85 LYS A CA 1
ATOM 692 C C . LYS A 1 91 ? -11.95900 23.02100 -42.38800 1.000 31.42000 85 LYS A C 1
ATOM 693 O O . LYS A 1 91 ? -12.40400 22.65100 -43.48000 1.000 31.67000 85 LYS A O 1
ATOM 699 N N . ASP A 1 92 ? -10.78200 23.58700 -42.24400 1.000 30.88000 86 ASP A N 1
ATOM 700 C CA . ASP A 1 92 ? -9.97100 23.97000 -43.37200 1.000 30.27000 86 ASP A CA 1
ATOM 701 C C . ASP A 1 92 ? -9.47500 22.74700 -44.13800 1.000 27.33000 86 ASP A C 1
ATOM 702 O O . ASP A 1 92 ? -8.85000 21.86700 -43.54500 1.000 24.45000 86 ASP A O 1
ATOM 707 N N . PRO A 1 93 ? -9.70800 22.66300 -45.44800 1.000 26.38000 87 PRO A N 1
ATOM 708 C CA . PRO A 1 93 ? -9.19300 21.49800 -46.19300 1.000 23.28000 87 PRO A CA 1
ATOM 709 C C . PRO A 1 93 ? -7.70500 21.23500 -46.01900 1.000 22.31000 87 PRO A C 1
ATOM 710 O O . PRO A 1 93 ? -7.31000 20.06500 -45.94800 1.000 22.79000 87 PRO A O 1
ATOM 714 N N . TYR A 1 94 ? -6.85600 22.26700 -45.98100 1.000 21.81000 88 TYR A N 1
ATOM 715 C CA . TYR A 1 94 ? -5.43300 21.99900 -45.81300 1.000 22.33000 88 TYR A CA 1
ATOM 716 C C . TYR A 1 94 ? -5.14500 21.39600 -44.44600 1.000 22.32000 88 TYR A C 1
ATOM 717 O O . TYR A 1 94 ? -4.37400 20.43800 -44.33600 1.000 23.01000 88 TYR A O 1
ATOM 726 N N . GLU A 1 95 ? -5.75800 21.93800 -43.39600 1.000 25.20000 89 GLU A N 1
ATOM 727 C CA . GLU A 1 95 ? -5.56900 21.36400 -42.07400 1.000 23.68000 89 GLU A CA 1
ATOM 728 C C . GLU A 1 95 ? -6.12100 19.94500 -42.01200 1.000 23.24000 89 GLU A C 1
ATOM 729 O O . GLU A 1 95 ? -5.55700 19.07600 -41.33200 1.000 22.91000 89 GLU A O 1
ATOM 735 N N . ARG A 1 96 ? -7.22700 19.68900 -42.71800 1.000 22.57000 90 ARG A N 1
ATOM 736 C CA . ARG A 1 96 ? -7.74800 18.33400 -42.75600 1.000 22.06000 90 ARG A CA 1
ATOM 737 C C . ARG A 1 96 ? -6.77600 17.40800 -43.46300 1.000 20.68000 90 ARG A C 1
ATOM 738 O O . ARG A 1 96 ? -6.56800 16.26900 -43.02600 1.000 20.82000 90 ARG A O 1
ATOM 746 N N . ALA A 1 97 ? -6.16000 17.88300 -44.55400 1.000 20.65000 91 ALA A N 1
ATOM 747 C CA . ALA A 1 97 ? -5.17000 17.06900 -45.24500 1.000 20.18000 91 ALA A CA 1
ATOM 748 C C . ALA A 1 97 ? -3.97400 16.79500 -44.34700 1.000 21.56000 91 ALA A C 1
ATOM 749 O O . ALA A 1 97 ? -3.40900 15.69400 -44.37100 1.000 20.76000 91 ALA A O 1
ATOM 751 N N . MET A 1 98 ? -3.58800 17.77000 -43.52200 1.000 20.82000 92 MET A N 1
ATOM 752 C CA . MET A 1 98 ? -2.44700 17.51500 -42.65000 1.000 22.15000 92 MET A CA 1
ATOM 753 C C . MET A 1 98 ? -2.79300 16.47000 -41.60000 1.000 21.26000 92 MET A C 1
ATOM 754 O O . MET A 1 98 ? -1.95600 15.62300 -41.26700 1.000 20.10000 92 MET A O 1
ATOM 759 N N . ALA A 1 99 ? -4.02900 16.49200 -41.09700 1.000 19.87000 93 ALA A N 1
ATOM 760 C CA . ALA A 1 99 ? -4.47500 15.43000 -40.20400 1.000 19.72000 93 ALA A CA 1
ATOM 761 C C . ALA A 1 99 ? -4.42100 14.08000 -40.89800 1.000 19.42000 93 ALA A C 1
ATOM 762 O O . ALA A 1 99 ? -3.88300 13.11300 -40.36100 1.000 21.51000 93 ALA A O 1
ATOM 764 N N . ARG A 1 100 ? -4.94900 14.00100 -42.12600 1.000 20.08000 94 ARG A N 1
ATOM 765 C CA . ARG A 1 100 ? -4.93000 12.72500 -42.82600 1.000 20.58000 94 ARG A CA 1
ATOM 766 C C . ARG A 1 100 ? -3.51100 12.28200 -43.17000 1.000 19.40000 94 ARG A C 1
ATOM 767 O O . ARG A 1 100 ? -3.22800 11.07700 -43.16900 1.000 21.33000 94 ARG A O 1
ATOM 775 N N . PHE A 1 101 ? -2.61600 13.23300 -43.45200 1.000 19.72000 95 PHE A N 1
ATOM 776 C CA . PHE A 1 101 ? -1.22700 12.88600 -43.71600 1.000 21.09000 95 PHE A CA 1
ATOM 777 C C . PHE A 1 101 ? -0.59400 12.22000 -42.50400 1.000 19.86000 95 PHE A C 1
ATOM 778 O O . PHE A 1 101 ? 0.06300 11.17700 -42.62400 1.000 20.04000 95 PHE A O 1
ATOM 786 N N . TRP A 1 102 ? -0.77700 12.81300 -41.32500 1.000 22.36000 96 TRP A N 1
ATOM 787 C CA . TRP A 1 102 ? -0.13700 12.22900 -40.15600 1.000 19.15000 96 TRP A CA 1
ATOM 788 C C . TRP A 1 102 ? -0.81300 10.92900 -39.75300 1.000 19.54000 96 TRP A C 1
ATOM 789 O O . TRP A 1 102 ? -0.15200 10.02400 -39.22800 1.000 21.58000 96 TRP A O 1
ATOM 800 N N . ILE A 1 103 ? -2.10500 10.77800 -40.04900 1.000 20.36000 97 ILE A N 1
ATOM 801 C CA . ILE A 1 103 ? -2.73600 9.48100 -39.84200 1.000 21.13000 97 ILE A CA 1
ATOM 802 C C . ILE A 1 103 ? -2.13800 8.43800 -40.78800 1.000 21.38000 97 ILE A C 1
ATOM 803 O O . ILE A 1 103 ? -1.90200 7.28800 -40.39600 1.000 23.60000 97 ILE A O 1
ATOM 808 N N . GLN A 1 104 ? -1.85100 8.82200 -42.03900 1.000 20.42000 98 GLN A N 1
ATOM 809 C CA . GLN A 1 104 ? -1.22000 7.88400 -42.95900 1.000 22.68000 98 GLN A CA 1
ATOM 810 C C . GLN A 1 104 ? 0.20100 7.54000 -42.52000 1.000 23.38000 98 GLN A C 1
ATOM 811 O O . GLN A 1 104 ? 0.64200 6.39400 -42.67500 1.000 24.79000 98 GLN A O 1
ATOM 817 N N . TYR A 1 105 ? 0.91800 8.50600 -41.93300 1.000 21.48000 99 TYR A N 1
ATOM 818 C CA . TYR A 1 105 ? 2.22200 8.22100 -41.35600 1.000 22.98000 99 TYR A CA 1
ATOM 819 C C . TYR A 1 105 ? 2.10700 7.20500 -40.23000 1.000 24.06000 99 TYR A C 1
ATOM 820 O O . TYR A 1 105 ? 3.09100 6.52700 -39.90200 1.000 24.18000 99 TYR A O 1
ATOM 829 N N . GLY A 1 106 ? 0.91400 7.06300 -39.66300 1.000 24.42000 100 GLY A N 1
ATOM 830 C CA . GLY A 1 106 ? 0.68800 6.02700 -38.66900 1.000 25.47000 100 GLY A CA 1
ATOM 831 C C . GLY A 1 106 ? 0.92600 4.62700 -39.19600 1.000 27.13000 100 GLY A C 1
ATOM 832 O O . GLY A 1 106 ? 1.25600 3.71600 -38.43000 1.000 28.56000 100 GLY A O 1
ATOM 833 N N . VAL A 1 107 ? 0.74400 4.42300 -40.49700 1.000 27.99000 101 VAL A N 1
ATOM 834 C CA . VAL A 1 107 ? 1.07000 3.13000 -41.08900 1.000 27.24000 101 VAL A CA 1
ATOM 835 C C . VAL A 1 107 ? 2.55400 2.82900 -40.91100 1.000 29.15000 101 VAL A C 1
ATOM 836 O O . VAL A 1 107 ? 2.93500 1.72200 -40.51500 1.000 30.29000 101 VAL A O 1
ATOM 840 N N . ASP A 1 108 ? 3.41300 3.81100 -41.19800 1.000 27.46000 102 ASP A N 1
ATOM 841 C CA . ASP A 1 108 ? 4.84100 3.63200 -40.95300 1.000 27.86000 102 ASP A CA 1
ATOM 842 C C . ASP A 1 108 ? 5.10000 3.41200 -39.47000 1.000 26.84000 102 ASP A C 1
ATOM 843 O O . ASP A 1 108 ? 5.98000 2.62800 -39.09000 1.000 27.63000 102 ASP A O 1
ATOM 848 N N . THR A 1 109 ? 4.36100 4.12400 -38.61900 1.000 26.06000 103 THR A N 1
ATOM 849 C CA . THR A 1 109 ? 4.57000 3.99800 -37.18100 1.000 23.99000 103 THR A CA 1
ATOM 850 C C . THR A 1 109 ? 4.15600 2.61800 -36.68600 1.000 27.37000 103 THR A C 1
ATOM 851 O O . THR A 1 109 ? 4.85800 2.00600 -35.87000 1.000 25.89000 103 THR A O 1
ATOM 855 N N . VAL A 1 110 ? 3.02100 2.11000 -37.17200 1.000 27.09000 104 VAL A N 1
ATOM 856 C CA . VAL A 1 110 ? 2.58300 0.76500 -36.80800 1.000 28.17000 104 VAL A CA 1
ATOM 857 C C . VAL A 1 110 ? 3.62700 -0.26500 -37.21600 1.000 30.11000 104 VAL A C 1
ATOM 858 O O . VAL A 1 110 ? 3.92900 -1.19900 -36.45900 1.000 29.41000 104 VAL A O 1
ATOM 862 N N . ALA A 1 111 ? 4.20500 -0.10300 -38.41000 1.000 28.63000 105 ALA A N 1
ATOM 863 C CA . ALA A 1 111 ? 5.24300 -1.01800 -38.86900 1.000 30.08000 105 ALA A CA 1
ATOM 864 C C . ALA A 1 111 ? 6.45100 -0.98400 -37.94200 1.000 31.40000 105 ALA A C 1
ATOM 865 O O . ALA A 1 111 ? 7.03000 -2.03000 -37.63100 1.000 32.06000 105 ALA A O 1
ATOM 867 N N . ALA A 1 112 ? 6.85400 0.21200 -37.50500 1.000 31.27000 106 ALA A N 1
ATOM 868 C CA . ALA A 1 112 ? 7.99800 0.32500 -36.60500 1.000 30.37000 106 ALA A CA 1
ATOM 869 C C . ALA A 1 112 ? 7.66500 -0.23300 -35.23100 1.000 31.49000 106 ALA A C 1
ATOM 870 O O . ALA A 1 112 ? 8.51600 -0.85400 -34.57900 1.000 29.67000 106 ALA A O 1
ATOM 872 N N . LEU A 1 113 ? 6.42800 -0.02900 -34.77600 1.000 28.72000 107 LEU A N 1
ATOM 873 C CA . LEU A 1 113 ? 5.99900 -0.60900 -33.50700 1.000 27.81000 107 LEU A CA 1
ATOM 874 C C . LEU A 1 113 ? 5.98600 -2.13200 -33.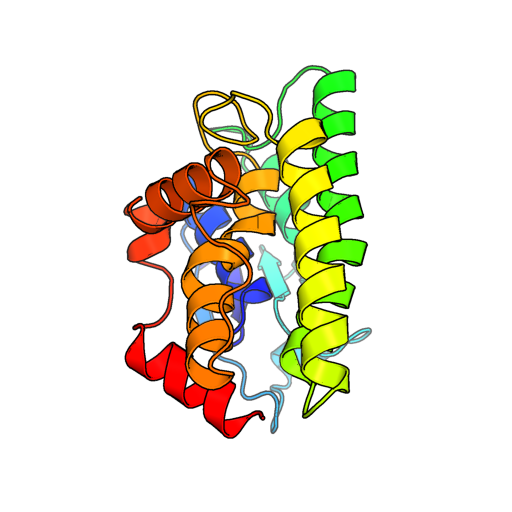57100 1.000 32.11000 107 LEU A C 1
ATOM 875 O O . LEU A 1 113 ? 6.36800 -2.80000 -32.60300 1.000 33.28000 107 LEU A O 1
ATOM 880 N N . ARG A 1 114 ? 5.56800 -2.66900 -34.70100 1.000 32.18000 108 ARG A N 1
ATOM 881 C CA . ARG A 1 114 ? 5.50800 -4.11200 -34.86700 1.000 33.94000 108 ARG A CA 1
ATOM 882 C C . ARG A 1 114 ? 6.88000 -4.70200 -34.75300 1.000 36.15000 108 ARG A C 1
ATOM 883 O O . ARG A 1 114 ? 7.09000 -5.63900 -34.02700 1.000 38.57000 108 ARG A O 1
ATOM 891 N N . ALA A 1 115 ? 7.81200 -4.13700 -35.47300 1.000 32.94000 109 ALA A N 1
ATOM 892 C CA . ALA A 1 115 ? 9.15500 -4.63000 -35.45100 1.000 34.72000 109 ALA A CA 1
ATOM 893 C C . ALA A 1 115 ? 9.74100 -4.62000 -34.05800 1.000 35.65000 109 ALA A C 1
ATOM 894 O O . ALA A 1 115 ? 10.44500 -5.51800 -33.70300 1.000 38.52000 109 ALA A O 1
ATOM 896 N N . PHE A 1 116 ? 9.44300 -3.59900 -33.28500 1.000 34.45000 110 PHE A N 1
ATOM 897 C CA . PHE A 1 116 ? 9.92800 -3.49400 -31.93400 1.000 33.30000 110 PHE A CA 1
ATOM 898 C C . PHE A 1 116 ? 9.24600 -4.54200 -31.09100 1.000 37.66000 110 PHE A C 1
ATOM 899 O O . PHE A 1 116 ? 9.86300 -5.18600 -30.29600 1.000 39.58000 110 PHE A O 1
ATOM 907 N N . TYR A 1 117 ? 7.96400 -4.71100 -31.29700 1.000 35.67000 111 TYR A N 1
ATOM 908 C CA . TYR A 1 117 ? 7.20600 -5.68200 -30.55900 1.000 40.14000 111 TYR A CA 1
ATOM 909 C C . TYR A 1 117 ? 7.68000 -7.10900 -30.78400 1.000 42.18000 111 TYR A C 1
ATOM 910 O O . TYR A 1 117 ? 7.63800 -7.92900 -29.88700 1.000 44.02000 111 TYR A O 1
ATOM 919 N N . LEU A 1 118 ? 8.15700 -7.39300 -31.97300 1.000 42.41000 112 LEU A N 1
ATOM 920 C CA . LEU A 1 118 ? 8.62700 -8.72500 -32.30300 1.000 42.31000 112 LEU A CA 1
ATOM 921 C C . LEU A 1 118 ? 10.10700 -8.93500 -32.16900 1.000 45.91000 112 LEU A C 1
ATOM 922 O O . LEU A 1 118 ? 10.56900 -10.03300 -32.36300 1.000 46.78000 112 LEU A O 1
ATOM 927 N N . GLY A 1 119 ? 10.85500 -7.89300 -31.87200 1.000 42.51000 113 GLY A N 1
ATOM 928 C CA . GLY A 1 119 ? 12.28100 -8.02500 -31.78800 1.000 46.80000 113 GLY A CA 1
ATOM 929 C C . GLY A 1 119 ? 12.84600 -8.70200 -30.56600 1.000 47.84000 113 GLY A C 1
ATOM 930 O O . GLY A 1 119 ? 12.25600 -8.68500 -29.50400 1.000 46.05000 113 GLY A O 1
ATOM 931 N N . SER A 1 120 ? 14.01700 -9.28000 -30.79800 1.000 51.05000 114 SER A N 1
ATOM 932 C CA . SER A 1 120 ? 14.85900 -9.98600 -29.84100 1.000 52.03000 114 SER A CA 1
ATOM 933 C C . SER A 1 120 ? 16.30700 -9.68700 -30.17200 1.000 50.50000 114 SER A C 1
ATOM 934 O O . SER A 1 120 ? 16.66900 -9.45600 -31.28800 1.000 52.87000 114 SER A O 1
ATOM 937 N N . GLY A 1 121 ? 17.12900 -9.69500 -29.15000 1.000 53.54000 115 GLY A N 1
ATOM 938 C CA . GLY A 1 121 ? 18.53900 -9.45200 -29.28300 1.000 53.50000 115 GLY A CA 1
ATOM 939 C C . GLY A 1 121 ? 18.98400 -8.15400 -29.90400 1.000 54.91000 115 GLY A C 1
ATOM 940 O O . GLY A 1 121 ? 18.57500 -7.06000 -29.52200 1.000 54.54000 115 GLY A O 1
ATOM 941 N N . GLU A 1 122 ? 19.86900 -8.29200 -30.86800 1.000 54.35000 116 GLU A N 1
ATOM 942 C CA . GLU A 1 122 ? 20.40100 -7.17100 -31.57000 1.000 54.70000 116 GLU A CA 1
ATOM 943 C C . GLU A 1 122 ? 19.32600 -6.64800 -32.48900 1.000 55.71000 116 GLU A C 1
ATOM 944 O O . GLU A 1 122 ? 19.37500 -5.52700 -32.89800 1.000 55.28000 116 GLU A O 1
ATOM 950 N N . GLU A 1 123 ? 18.35600 -7.48500 -32.81600 1.000 54.46000 117 GLU A N 1
ATOM 951 C CA . GLU A 1 123 ? 17.28200 -7.09900 -33.69100 1.000 52.31000 117 GLU A CA 1
ATOM 952 C C . GLU A 1 123 ? 16.35600 -6.12600 -32.97100 1.000 50.53000 117 GLU A C 1
ATOM 953 O O . GLU A 1 123 ? 15.81800 -5.21400 -33.55600 1.000 48.37000 117 GLU A O 1
ATOM 959 N N . LEU A 1 124 ? 16.20000 -6.34200 -31.68800 1.000 49.59000 118 LEU A N 1
ATOM 960 C CA . LEU A 1 124 ? 15.36300 -5.52300 -30.87900 1.000 47.54000 118 LEU A CA 1
ATOM 961 C C . LEU A 1 124 ? 15.99400 -4.17600 -30.78200 1.000 47.80000 118 LEU A C 1
ATOM 962 O O . LEU A 1 124 ? 15.32400 -3.18800 -30.84700 1.000 44.74000 118 LEU A O 1
ATOM 967 N N . GLU A 1 125 ? 17.30500 -4.12800 -30.63800 1.000 51.76000 119 GLU A N 1
ATOM 968 C CA . GLU A 1 125 ? 17.99000 -2.86200 -30.52400 1.000 48.83000 119 GLU A CA 1
ATOM 969 C C . GLU A 1 125 ? 17.81700 -2.02700 -31.76300 1.000 46.11000 119 GLU A C 1
ATOM 970 O O . GLU A 1 125 ? 17.65200 -0.85800 -31.70000 1.000 47.17000 119 GLU A O 1
ATOM 976 N N . LYS A 1 126 ? 17.92200 -2.66600 -32.89900 1.000 46.40000 120 LYS A N 1
ATOM 977 C CA . LYS A 1 126 ? 17.82100 -1.98900 -34.15600 1.000 44.48000 120 LYS A CA 1
ATOM 978 C C . LYS A 1 126 ? 16.43100 -1.46800 -34.34600 1.000 39.24000 120 LYS A C 1
ATOM 979 O O . LYS A 1 126 ? 16.24900 -0.39800 -34.82800 1.000 35.64000 120 LYS A O 1
ATOM 985 N N . ALA A 1 127 ? 15.47600 -2.27900 -33.96500 1.000 40.83000 121 ALA A N 1
ATOM 986 C CA . ALA A 1 127 ? 14.09900 -1.92500 -34.09100 1.000 35.71000 121 ALA A CA 1
ATOM 987 C C . ALA A 1 127 ? 13.75800 -0.74700 -33.18100 1.000 32.85000 121 ALA A C 1
ATOM 988 O O . ALA A 1 127 ? 12.99600 0.09600 -33.54400 1.000 30.45000 121 ALA A O 1
ATOM 990 N N . ALA A 1 128 ? 14.34700 -0.72300 -32.00100 1.000 34.05000 122 ALA A N 1
ATOM 991 C CA . ALA A 1 128 ? 14.11300 0.35200 -31.07300 1.000 30.55000 122 ALA A CA 1
ATOM 992 C C . ALA A 1 128 ? 14.62900 1.66000 -31.62500 1.000 30.92000 122 ALA A C 1
ATOM 993 O O . ALA A 1 128 ? 14.00700 2.66300 -31.49800 1.000 27.65000 122 ALA A O 1
ATOM 995 N N . LYS A 1 129 ? 15.79200 1.61200 -32.24300 1.000 31.02000 123 LYS A N 1
ATOM 996 C CA . LYS A 1 129 ? 16.39600 2.77600 -32.81500 1.000 29.66000 123 LYS A CA 1
ATOM 997 C C . LYS A 1 129 ? 15.56300 3.29300 -33.98400 1.000 30.37000 123 LYS A C 1
ATOM 998 O O . LYS A 1 129 ? 15.36500 4.46600 -34.14800 1.000 30.29000 123 LYS A O 1
ATOM 1004 N N . GLU A 1 130 ? 15.09500 2.39100 -34.81200 1.000 31.29000 124 GLU A N 1
ATOM 1005 C CA . GLU A 1 130 ? 14.27500 2.84300 -35.93300 1.000 30.76000 124 GLU A CA 1
ATOM 1006 C C . GLU A 1 130 ? 12.94100 3.40000 -35.45200 1.000 27.86000 124 GLU A C 1
ATOM 1007 O O . GLU A 1 130 ? 12.43400 4.37600 -36.01600 1.000 27.33000 124 GLU A O 1
ATOM 1013 N N . LEU A 1 131 ? 12.37200 2.82100 -34.39300 1.000 27.31000 125 LEU A N 1
ATOM 1014 C CA . LEU A 1 131 ? 11.14000 3.38200 -33.84700 1.000 24.44000 125 LEU A CA 1
ATOM 1015 C C . LEU A 1 131 ? 11.38200 4.77500 -33.28800 1.000 24.46000 125 LEU A C 1
ATOM 1016 O O . LEU A 1 131 ? 10.57700 5.68800 -33.50200 1.000 23.75000 125 LEU A O 1
ATOM 1021 N N . SER A 1 132 ? 12.49900 4.96400 -32.57600 1.000 24.73000 126 SER A N 1
ATOM 1022 C CA . SER A 1 132 ? 12.82400 6.29200 -32.05900 1.000 24.74000 126 SER A CA 1
ATOM 1023 C C . SER A 1 132 ? 12.92300 7.31400 -33.18500 1.000 25.94000 126 SER A C 1
ATOM 1024 O O . SER A 1 132 ? 12.42600 8.44300 -33.05800 1.000 24.79000 126 SER A O 1
ATOM 1027 N N . GLU A 1 133 ? 13.55700 6.93100 -34.30200 1.000 27.11000 127 GLU A N 1
ATOM 1028 C CA . GLU A 1 133 ? 13.68300 7.83200 -35.44300 1.000 27.40000 127 GLU A CA 1
ATOM 1029 C C . GLU A 1 133 ? 12.31800 8.15500 -36.03900 1.000 22.79000 127 GLU A C 1
ATOM 1030 O O . GLU A 1 133 ? 12.04800 9.29900 -36.40800 1.000 25.02000 127 GLU A O 1
ATOM 1036 N N . CYS A 1 134 ? 11.44200 7.15600 -36.10600 1.000 23.57000 128 CYS A N 1
ATOM 1037 C CA . CYS A 1 134 ? 10.08400 7.36800 -36.59200 1.000 23.99000 128 CYS A CA 1
ATOM 1038 C C . CYS A 1 134 ? 9.33100 8.35400 -35.70400 1.000 24.04000 128 CYS A C 1
ATOM 1039 O O . CYS A 1 134 ? 8.63400 9.25200 -36.19200 1.000 23.32000 128 CYS A O 1
ATOM 1042 N N . LEU A 1 135 ? 9.49500 8.22300 -34.39100 1.000 22.24000 129 LEU A N 1
ATOM 1043 C CA . LEU A 1 135 ? 8.76300 9.08800 -33.47100 1.000 20.04000 129 LEU A CA 1
ATOM 1044 C C . LEU A 1 135 ? 9.34000 10.49400 -33.43800 1.000 22.09000 129 LEU A C 1
ATOM 1045 O O . LEU A 1 135 ? 8.62300 11.46800 -33.19100 1.000 21.58000 129 LEU A O 1
ATOM 1050 N N . LYS A 1 136 ? 10.63400 10.63800 -33.69100 1.000 21.47000 130 LYS A N 1
ATOM 1051 C CA . LYS A 1 136 ? 11.21500 11.97100 -33.72700 1.000 23.16000 130 LYS A CA 1
ATOM 1052 C C . LYS A 1 136 ? 10.58900 12.80500 -34.84700 1.000 21.73000 130 LYS A C 1
ATOM 1053 O O . LYS A 1 136 ? 10.31500 14.00200 -34.68300 1.000 22.33000 130 LYS A O 1
ATOM 1059 N N . ILE A 1 137 ? 10.40700 12.18900 -36.02600 1.000 22.26000 131 ILE A N 1
ATOM 1060 C CA . ILE A 1 137 ? 9.77100 12.88300 -37.14200 1.000 23.69000 131 ILE A CA 1
ATOM 1061 C C . ILE A 1 137 ? 8.33900 13.25300 -36.78000 1.000 20.42000 131 ILE A C 1
ATOM 1062 O O . ILE A 1 137 ? 7.90200 14.38700 -37.00200 1.000 22.27000 131 ILE A O 1
ATOM 1067 N N . LEU A 1 138 ? 7.59800 12.30200 -36.19900 1.000 20.48000 132 LEU A N 1
ATOM 1068 C CA . LEU A 1 138 ? 6.23600 12.58400 -35.74800 1.000 20.99000 132 LEU A CA 1
ATOM 1069 C C . LEU A 1 138 ? 6.21500 13.76100 -34.78500 1.000 21.12000 132 LEU A C 1
ATOM 1070 O O . LEU A 1 138 ? 5.36200 14.64900 -34.88600 1.000 21.20000 132 LEU A O 1
ATOM 1075 N N . GLU A 1 139 ? 7.15200 13.77800 -33.84100 1.000 20.66000 133 GLU A N 1
ATOM 1076 C CA . GLU A 1 139 ? 7.20200 14.84500 -32.85300 1.000 21.23000 133 GLU A CA 1
ATOM 1077 C C . GLU A 1 139 ? 7.53900 16.19200 -33.48100 1.000 21.23000 133 GLU A C 1
ATOM 1078 O O . GLU A 1 139 ? 6.84000 17.18400 -33.24600 1.000 22.88000 133 GLU A O 1
ATOM 1084 N N . GLU A 1 140 ? 8.63900 16.26300 -34.24300 1.000 21.59000 134 GLU A N 1
ATOM 1085 C CA . GLU A 1 140 ? 9.09500 17.56400 -34.73700 1.000 24.11000 134 GLU A CA 1
ATOM 1086 C C . GLU A 1 140 ? 8.18700 18.11600 -35.82300 1.000 24.50000 134 GLU A C 1
ATOM 1087 O O . GLU A 1 140 ? 7.91100 19.31900 -35.84900 1.000 27.69000 134 GLU A O 1
ATOM 1093 N N . GLN A 1 141 ? 7.75000 17.26800 -36.74600 1.000 23.71000 135 GLN A N 1
ATOM 1094 C CA . GLN A 1 141 ? 7.04100 17.73400 -37.92800 1.000 23.33000 135 GLN A CA 1
ATOM 1095 C C . GLN A 1 141 ? 5.53400 17.57400 -37.81400 1.000 22.98000 135 GLN A C 1
ATOM 1096 O O . GLN A 1 141 ? 4.79200 18.27200 -38.51900 1.000 24.41000 135 GLN A O 1
ATOM 1102 N N . GLY A 1 142 ? 5.06800 16.70700 -36.91800 1.000 21.32000 136 GLY A N 1
ATOM 1103 C CA . GLY A 1 142 ? 3.64600 16.50400 -36.74900 1.000 20.31000 136 GLY A CA 1
ATOM 1104 C C . GLY A 1 142 ? 3.11400 17.27000 -35.55600 1.000 22.09000 136 GLY A C 1
ATOM 1105 O O . GLY A 1 142 ? 2.36400 18.23800 -35.71100 1.000 24.21000 136 GLY A O 1
ATOM 1106 N N . LEU A 1 143 ? 3.54800 16.88600 -34.35500 1.000 21.54000 137 LEU A N 1
ATOM 1107 C CA . LEU A 1 143 ? 3.01300 17.49500 -33.14400 1.000 22.60000 137 LEU A CA 1
ATOM 1108 C C . LEU A 1 143 ? 3.51500 18.92300 -32.97600 1.000 22.18000 137 LEU A C 1
ATOM 1109 O O . LEU A 1 143 ? 2.73300 19.83700 -32.68100 1.000 22.11000 137 LEU A O 1
ATOM 1114 N N . GLY A 1 144 ? 4.82400 19.13200 -33.14600 1.000 21.49000 138 GLY A N 1
ATOM 1115 C CA . GLY A 1 144 ? 5.37600 20.45700 -32.91700 1.000 22.60000 138 GLY A CA 1
ATOM 1116 C C . GLY A 1 144 ? 5.20800 20.86900 -31.47000 1.000 24.55000 138 GLY A C 1
ATOM 1117 O O . GLY A 1 144 ? 5.31500 20.05200 -30.55600 1.000 24.16000 138 GLY A O 1
ATOM 1118 N N . ASP A 1 145 ? 4.91500 22.14900 -31.25700 1.000 23.66000 139 ASP A N 1
ATOM 1119 C CA . ASP A 1 145 ? 4.73100 22.72200 -29.92500 1.000 25.66000 139 ASP A CA 1
ATOM 1120 C C . ASP A 1 145 ? 3.27900 22.72100 -29.46700 1.000 24.49000 139 ASP A C 1
ATOM 1121 O O . ASP A 1 145 ? 2.95800 23.34700 -28.44700 1.000 27.56000 139 ASP A O 1
ATOM 1126 N N . LYS A 1 146 ? 2.39100 22.05400 -30.20000 1.000 23.49000 140 LYS A N 1
ATOM 1127 C CA . LYS A 1 146 ? 0.98400 22.01100 -29.82700 1.000 23.18000 140 LYS A CA 1
ATOM 1128 C C . LYS A 1 146 ? 0.74300 21.05600 -28.66000 1.000 22.58000 140 LYS A C 1
ATOM 1129 O O . LYS A 1 146 ? 1.46200 20.07200 -28.47500 1.000 23.67000 140 LYS A O 1
ATOM 1135 N N . LYS A 1 147 ? -0.28800 21.35200 -27.86200 1.000 21.96000 141 LYS A N 1
ATOM 1136 C CA . LYS A 1 147 ? -0.60900 20.46700 -26.74900 1.000 22.33000 141 LYS A CA 1
ATOM 1137 C C . LYS A 1 147 ? -1.14500 19.13100 -27.24000 1.000 22.22000 141 LYS A C 1
ATOM 1138 O O . LYS A 1 147 ? -0.84400 18.07700 -26.66200 1.000 22.83000 141 LYS A O 1
ATOM 1144 N N . PHE A 1 148 ? -1.95600 19.17100 -28.29100 1.000 21.75000 142 PHE A N 1
ATOM 1145 C CA . PHE A 1 148 ? -2.50300 18.00100 -28.95200 1.000 20.28000 142 PHE A CA 1
ATOM 1146 C C . PHE A 1 148 ? -2.18600 18.12500 -30.42700 1.000 19.85000 142 PHE A C 1
ATOM 1147 O O . PHE A 1 148 ? -1.94900 19.22000 -30.93100 1.000 22.17000 142 PHE A O 1
ATOM 1155 N N . PHE A 1 149 ? -2.20600 16.99200 -31.12700 1.000 19.82000 143 PHE A N 1
ATOM 1156 C CA . PHE A 1 149 ? -2.18800 17.07300 -32.58000 1.000 21.83000 143 PHE A CA 1
ATOM 1157 C C . PHE A 1 149 ? -3.34600 17.92800 -33.07900 1.000 21.22000 143 PHE A C 1
ATOM 1158 O O . PHE A 1 149 ? -3.21300 18.62600 -34.09100 1.000 22.43000 143 PHE A O 1
ATOM 1166 N N . GLY A 1 150 ? -4.48000 17.89600 -32.37200 1.000 20.82000 144 GLY A N 1
ATOM 1167 C CA . GLY A 1 150 ? -5.61800 18.74200 -32.65100 1.000 23.63000 144 GLY A CA 1
ATOM 1168 C C . GLY A 1 150 ? -5.52200 20.16700 -32.16700 1.000 25.26000 144 GLY A C 1
ATOM 1169 O O . GLY A 1 150 ? -6.51100 20.90100 -32.24200 1.000 27.01000 144 GLY A O 1
ATOM 1170 N N . GLY A 1 151 ? -4.37100 20.58400 -31.66500 1.000 23.12000 145 GLY A N 1
ATOM 1171 C CA . GLY A 1 151 ? -4.22400 21.94600 -31.15200 1.000 23.78000 145 GLY A CA 1
ATOM 1172 C C . GLY A 1 151 ? -4.54500 22.01700 -29.65900 1.000 25.08000 145 GLY A C 1
ATOM 1173 O O . GLY A 1 151 ? -3.81200 21.47000 -28.83900 1.000 25.41000 145 GLY A O 1
ATOM 1174 N N . GLU A 1 152 ? -5.65100 22.67400 -29.32300 1.000 27.65000 146 GLU A N 1
ATOM 1175 C CA . GLU A 1 152 ? -6.06700 22.77300 -27.93200 1.000 28.83000 146 GLU A CA 1
ATOM 1176 C C . GLU A 1 152 ? -6.91600 21.59700 -27.47300 1.000 26.88000 146 GLU A C 1
ATOM 1177 O O . GLU A 1 152 ? -7.17500 21.47100 -26.27100 1.000 29.12000 146 GLU A O 1
ATOM 1183 N N . SER A 1 153 ? -7.36300 20.73700 -28.39100 1.000 24.05000 147 SER A N 1
ATOM 1184 C CA . SER A 1 153 ? -8.12200 19.56100 -27.99900 1.000 22.58000 147 SER A CA 1
ATOM 1185 C C . SER A 1 153 ? -7.80800 18.42400 -28.95600 1.000 22.42000 147 SER A C 1
ATOM 1186 O O . SER A 1 153 ? -7.16700 18.61300 -29.99100 1.000 23.43000 147 SER A O 1
ATOM 1189 N N . MET A 1 154 ? -8.26900 17.23800 -28.57000 1.000 23.37000 148 MET A N 1
ATOM 1190 C CA . MET A 1 154 ? -8.01400 16.00000 -29.29600 1.000 24.08000 148 MET A CA 1
ATOM 1191 C C . MET A 1 154 ? -8.63900 16.04300 -30.67900 1.000 25.32000 148 MET A C 1
ATOM 1192 O O . MET A 1 154 ? -9.76600 16.51700 -30.85100 1.000 26.81000 148 MET A O 1
ATOM 1197 N N . ASN A 1 155 ? -7.90900 15.52600 -31.66600 1.000 20.36000 149 ASN A N 1
ATOM 1198 C CA . ASN A 1 155 ? -8.52600 15.27100 -32.96900 1.000 20.47000 149 ASN A CA 1
ATOM 1199 C C . ASN A 1 155 ? -8.30900 13.80400 -33.34700 1.000 21.38000 149 ASN A C 1
ATOM 1200 O O . ASN A 1 155 ? -7.84600 13.00800 -32.52500 1.000 20.13000 149 ASN A O 1
ATOM 1205 N N . LEU A 1 156 ? -8.65900 13.41600 -34.57600 1.000 19.91000 150 LEU A N 1
ATOM 1206 C CA . LEU A 1 156 ? -8.51900 12.01300 -34.95600 1.000 18.90000 150 LEU A CA 1
ATOM 1207 C C . LEU A 1 156 ? -7.06600 11.56500 -34.96300 1.000 18.67000 150 LEU A C 1
ATOM 1208 O O . LEU A 1 156 ? -6.80300 10.36600 -34.85100 1.000 20.69000 150 LEU A O 1
ATOM 1213 N N . VAL A 1 157 ? -6.12200 12.49500 -35.12200 1.000 19.87000 151 VAL A N 1
ATOM 1214 C CA . VAL A 1 157 ? -4.70900 12.13700 -35.06100 1.000 18.94000 151 VAL A CA 1
ATOM 1215 C C . VAL A 1 157 ? -4.32000 11.73700 -33.64600 1.000 20.05000 151 VAL A C 1
ATOM 1216 O O . VAL A 1 157 ? -3.63800 10.72700 -33.44000 1.000 20.73000 151 VAL A O 1
ATOM 1220 N N . ASP A 1 158 ? -4.74400 12.52800 -32.64700 1.000 20.89000 152 ASP A N 1
ATOM 1221 C CA . ASP A 1 158 ? -4.51100 12.15400 -31.256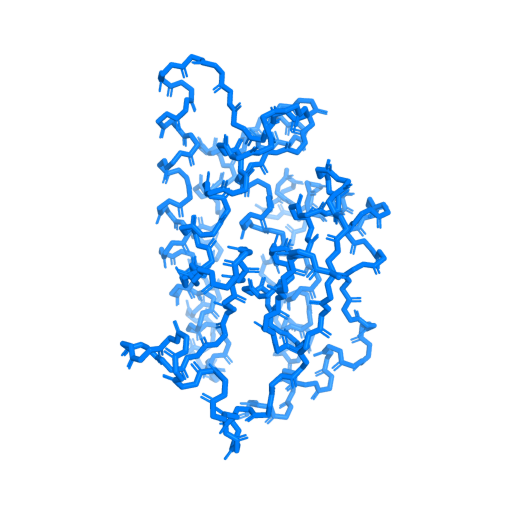00 1.000 18.92000 152 ASP A CA 1
ATOM 1222 C C . ASP A 1 158 ? -5.07500 10.78000 -30.96800 1.000 19.35000 152 ASP A C 1
ATOM 1223 O O . ASP A 1 158 ? -4.43200 9.95800 -30.31000 1.000 20.50000 152 ASP A O 1
ATOM 1228 N N . ILE A 1 159 ? -6.29000 10.51400 -31.45400 1.000 19.30000 153 ILE A N 1
ATOM 1229 C CA . ILE A 1 159 ? -6.90900 9.21500 -31.22000 1.000 20.99000 153 ILE A CA 1
ATOM 1230 C C . ILE A 1 159 ? -6.08300 8.11200 -31.86400 1.000 21.39000 153 ILE A C 1
ATOM 1231 O O . ILE A 1 159 ? -5.85700 7.05200 -31.26900 1.000 23.08000 153 ILE A O 1
ATOM 1236 N N . SER A 1 160 ? -5.62800 8.34400 -33.09500 1.000 20.44000 154 SER A N 1
ATOM 1237 C CA . SER A 1 160 ? -4.88100 7.32100 -33.81300 1.000 22.07000 154 SER A CA 1
ATOM 1238 C C . SER A 1 160 ? -3.55500 6.98800 -33.14700 1.000 19.25000 154 SER A C 1
ATOM 1239 O O . SER A 1 160 ? -3.12400 5.82800 -33.18300 1.000 23.80000 154 SER A O 1
ATOM 1242 N N . TYR A 1 161 ? -2.90600 7.96300 -32.51700 1.000 20.86000 155 TYR A N 1
ATOM 1243 C CA . TYR A 1 161 ? -1.60600 7.73500 -31.89800 1.000 20.91000 155 TYR A CA 1
ATOM 1244 C C . TYR A 1 161 ? -1.67600 7.49700 -30.39300 1.000 21.82000 155 TYR A C 1
ATOM 1245 O O . TYR A 1 161 ? -0.62700 7.38700 -29.75100 1.000 21.75000 155 TYR A O 1
ATOM 1254 N N . GLY A 1 162 ? -2.87600 7.40300 -29.82200 1.000 20.95000 156 GLY A N 1
ATOM 1255 C CA . GLY A 1 162 ? -2.99000 7.29000 -28.37400 1.000 21.15000 156 GLY A CA 1
ATOM 1256 C C . GLY A 1 162 ? -2.24100 6.10200 -27.81200 1.000 22.13000 156 GLY A C 1
ATOM 1257 O O . GLY A 1 162 ? -1.75700 6.15700 -26.67100 1.000 22.07000 156 GLY A O 1
ATOM 1258 N N . ALA A 1 163 ? -2.13300 5.02400 -28.59100 1.000 24.78000 157 ALA A N 1
ATOM 1259 C CA . ALA A 1 163 ? -1.44200 3.81300 -28.15800 1.000 23.79000 157 ALA A CA 1
ATOM 1260 C C . ALA A 1 163 ? 0.03900 4.04200 -27.89400 1.000 26.33000 157 ALA A C 1
ATOM 1261 O O . ALA A 1 163 ? 0.67000 3.18600 -27.26500 1.000 26.43000 157 ALA A O 1
ATOM 1263 N N . LEU A 1 164 ? 0.60900 5.16400 -28.34500 1.000 22.60000 158 LEU A N 1
ATOM 1264 C CA . LEU A 1 164 ? 1.97500 5.50000 -27.94600 1.000 22.55000 158 LEU A CA 1
ATOM 1265 C C . LEU A 1 164 ? 2.12000 5.71300 -26.44500 1.000 25.14000 158 LEU A C 1
ATOM 1266 O O . LEU A 1 164 ? 3.25200 5.72000 -25.94600 1.000 26.29000 158 LEU A O 1
ATOM 1271 N N . GLY A 1 165 ? 1.02100 5.90700 -25.71200 1.000 23.43000 159 GLY A N 1
ATOM 1272 C CA . GLY A 1 165 ? 1.09900 5.94100 -24.26200 1.000 23.39000 159 GLY A CA 1
ATOM 1273 C C . GLY A 1 165 ? 0.94600 4.55200 -23.68800 1.000 23.13000 159 GLY A C 1
ATOM 1274 O O . GLY A 1 165 ? 1.90500 3.77500 -23.68300 1.000 25.11000 159 GLY A O 1
ATOM 1275 N N . TYR A 1 166 ? -0.28400 4.19600 -23.30200 1.000 23.40000 160 TYR A N 1
ATOM 1276 C CA . TYR A 1 166 ? -0.50900 2.98800 -22.50300 1.000 26.34000 160 TYR A CA 1
ATOM 1277 C C . TYR A 1 166 ? 0.01700 1.73200 -23.19100 1.000 28.44000 160 TYR A C 1
ATOM 1278 O O . TYR A 1 166 ? 0.60700 0.85800 -22.54100 1.000 30.65000 160 TYR A O 1
ATOM 1287 N N . TRP A 1 167 ? -0.19800 1.60700 -24.50100 1.000 24.93000 161 TRP A N 1
ATOM 1288 C CA . TRP A 1 167 ? 0.12600 0.34900 -25.15800 1.000 23.92000 161 TRP A CA 1
ATOM 1289 C C . TRP A 1 167 ? 1.63100 0.20500 -25.34500 1.000 28.54000 161 TRP A C 1
ATOM 1290 O O . TRP A 1 167 ? 2.20800 -0.82700 -24.98700 1.000 29.12000 161 TRP A O 1
ATOM 1301 N N . LEU A 1 168 ? 2.28100 1.22700 -25.91600 1.000 26.18000 162 LEU A N 1
ATOM 1302 C CA . LEU A 1 168 ? 3.73000 1.18100 -26.06600 1.000 27.25000 162 LEU A CA 1
ATOM 1303 C C . LEU A 1 168 ? 4.41200 1.02800 -24.71300 1.000 25.39000 162 LEU A C 1
ATOM 1304 O O . LEU A 1 168 ? 5.39700 0.29300 -24.59500 1.000 29.02000 162 LEU A O 1
ATOM 1309 N N . ALA A 1 169 ? 3.89700 1.70600 -23.68100 1.000 26.01000 163 ALA A N 1
ATOM 1310 C CA . ALA A 1 169 ? 4.51100 1.59600 -22.35800 1.000 26.97000 163 ALA A CA 1
ATOM 1311 C C . ALA A 1 169 ? 4.49000 0.15900 -21.86500 1.000 33.12000 163 ALA A C 1
ATOM 1312 O O . ALA A 1 169 ? 5.45800 -0.30600 -21.25200 1.000 32.66000 163 ALA A O 1
ATOM 1314 N N . ALA A 1 170 ? 3.39700 -0.56000 -22.11900 1.000 31.81000 164 ALA A N 1
ATOM 1315 C CA . ALA A 1 170 ? 3.33100 -1.96200 -21.72300 1.000 32.59000 164 ALA A CA 1
ATOM 1316 C C . ALA A 1 170 ? 4.33000 -2.79800 -22.51000 1.000 34.78000 164 ALA A C 1
ATOM 1317 O O . ALA A 1 170 ? 5.02500 -3.64500 -21.93600 1.000 35.91000 164 ALA A O 1
ATOM 1319 N N . VAL A 1 171 ? 4.42800 -2.56100 -23.82100 1.000 31.30000 165 VAL A N 1
ATOM 1320 C CA . VAL A 1 171 ? 5.41000 -3.26500 -24.64400 1.000 31.89000 165 VAL A CA 1
ATOM 1321 C C . VAL A 1 171 ? 6.82300 -2.94300 -24.17500 1.000 35.17000 165 VAL A C 1
ATOM 1322 O O . VAL A 1 171 ? 7.68500 -3.82800 -24.10400 1.000 36.90000 165 VAL A O 1
ATOM 1326 N N . GLU A 1 172 ? 7.08200 -1.67500 -23.84700 1.000 31.89000 166 GLU A N 1
ATOM 1327 C CA . GLU A 1 172 ? 8.41700 -1.29000 -23.40100 1.000 30.75000 166 GLU A CA 1
ATOM 1328 C C . GLU A 1 172 ? 8.79100 -2.01100 -22.11800 1.000 34.60000 166 GLU A C 1
ATOM 1329 O O . GLU A 1 172 ? 9.92400 -2.49000 -21.97500 1.000 35.70000 166 GLU A O 1
ATOM 1335 N N . GLU A 1 173 ? 7.84400 -2.10900 -21.17900 1.000 32.46000 167 GLU A N 1
ATOM 1336 C CA . GLU A 1 173 ? 8.09500 -2.83400 -19.93400 1.000 34.03000 167 GLU A CA 1
ATOM 1337 C C . GLU A 1 173 ? 8.38800 -4.30300 -20.20200 1.000 39.15000 167 GLU A C 1
ATOM 1338 O O . GLU A 1 173 ? 9.33100 -4.87400 -19.64100 1.000 40.31000 167 GLU A O 1
ATOM 1344 N N . ALA A 1 174 ? 7.57500 -4.93800 -21.04600 1.000 37.01000 168 ALA A N 1
ATOM 1345 C CA . ALA A 1 174 ? 7.81200 -6.33600 -21.38800 1.000 37.47000 168 ALA A CA 1
ATOM 1346 C C . ALA A 1 174 ? 9.17500 -6.52600 -22.04200 1.000 40.98000 168 ALA A C 1
ATOM 1347 O O . ALA A 1 174 ? 9.87100 -7.51000 -21.76500 1.000 44.53000 168 ALA A O 1
ATOM 1349 N N . LYS A 1 175 ? 9.58400 -5.58700 -22.89600 1.000 38.95000 169 LYS A N 1
ATOM 1350 C CA . LYS A 1 175 ? 10.84800 -5.72700 -23.60800 1.000 40.03000 169 LYS A CA 1
ATOM 1351 C C . LYS A 1 175 ? 12.05400 -5.30900 -22.77700 1.000 37.48000 169 LYS A C 1
ATOM 1352 O O . LYS A 1 175 ? 13.18300 -5.67600 -23.12500 1.000 42.12000 169 LYS A O 1
ATOM 1358 N N . GLY A 1 176 ? 11.85400 -4.55200 -21.70200 1.000 35.80000 170 GLY A N 1
ATOM 1359 C CA . GLY A 1 176 ? 12.98600 -3.99300 -20.99300 1.000 37.01000 170 GLY A CA 1
ATOM 1360 C C . GLY A 1 176 ? 13.72400 -2.91900 -21.75500 1.000 36.62000 170 GLY A C 1
ATOM 1361 O O . GLY A 1 176 ? 14.89000 -2.64700 -21.45700 1.000 37.82000 170 GLY A O 1
ATOM 1362 N N . VAL A 1 177 ? 13.08100 -2.30600 -22.74600 1.000 34.61000 171 VAL A N 1
ATOM 1363 C CA . VAL A 1 177 ? 13.66500 -1.22800 -23.53600 1.000 33.68000 171 VAL A CA 1
ATOM 1364 C C . VAL A 1 177 ? 12.62200 -0.12900 -23.64500 1.000 30.21000 171 VAL A C 1
ATOM 1365 O O . VAL A 1 177 ? 11.49700 -0.38800 -24.08400 1.000 30.50000 171 VAL A O 1
ATOM 1369 N N . THR A 1 178 ? 12.98500 1.08600 -23.25100 1.000 28.37000 172 THR A N 1
ATOM 1370 C CA . THR A 1 178 ? 12.10100 2.23900 -23.37500 1.000 27.46000 172 THR A CA 1
ATOM 1371 C C . THR A 1 178 ? 12.53600 3.04100 -24.59600 1.000 26.50000 172 THR A C 1
ATOM 1372 O O . THR A 1 178 ? 13.69000 3.46900 -24.67900 1.000 27.89000 172 THR A O 1
ATOM 1376 N N . VAL A 1 179 ? 11.61700 3.25500 -25.53200 1.000 24.74000 173 VAL A N 1
ATOM 1377 C CA . VAL A 1 179 ? 11.89000 4.07600 -26.71000 1.000 25.20000 173 VAL A CA 1
ATOM 1378 C C . VAL A 1 179 ? 11.33100 5.48300 -26.54900 1.000 25.38000 173 VAL A C 1
ATOM 1379 O O . VAL A 1 179 ? 11.99800 6.46600 -26.86700 1.000 25.72000 173 VAL A O 1
ATOM 1383 N N . LEU A 1 180 ? 10.09300 5.60000 -26.07400 1.000 25.87000 174 LEU A N 1
ATOM 1384 C CA . LEU A 1 180 ? 9.48200 6.92000 -25.92600 1.000 25.10000 174 LEU A CA 1
ATOM 1385 C C . LEU A 1 180 ? 9.92600 7.47000 -24.58400 1.000 25.86000 174 LEU A C 1
ATOM 1386 O O . LEU A 1 180 ? 9.28300 7.27800 -23.55500 1.000 29.77000 174 LEU A O 1
ATOM 1391 N N . LYS A 1 181 ? 11.06700 8.14200 -24.60100 1.000 24.54000 175 LYS A N 1
ATOM 1392 C CA . LYS A 1 181 ? 11.55200 8.57300 -23.31300 1.000 28.97000 175 LYS A CA 1
ATOM 1393 C C . LYS A 1 181 ? 11.62900 10.08600 -23.25500 1.000 24.96000 175 LYS A C 1
ATOM 1394 O O . LYS A 1 181 ? 11.73400 10.76200 -24.28300 1.000 24.02000 175 LYS A O 1
ATOM 1400 N N . PRO A 1 182 ? 11.52500 10.64300 -22.05100 1.000 24.04000 176 PRO A N 1
ATOM 1401 C CA . PRO A 1 182 ? 11.46200 12.09700 -21.91900 1.000 22.72000 176 PRO A CA 1
ATOM 1402 C C . PRO A 1 182 ? 12.69800 12.80500 -22.41000 1.000 22.80000 176 PRO A C 1
ATOM 1403 O O . PRO A 1 182 ? 12.58800 13.92300 -22.91400 1.000 22.17000 176 PRO A O 1
ATOM 1407 N N . SER A 1 183 ? 13.88500 12.20500 -22.26700 1.000 23.68000 177 SER A N 1
ATOM 1408 C CA . SER A 1 183 ? 15.10000 12.92900 -22.62800 1.000 24.26000 177 SER A CA 1
ATOM 1409 C C . SER A 1 183 ? 15.28700 13.05100 -24.13600 1.000 22.94000 177 SER A C 1
ATOM 1410 O O . SER A 1 183 ? 15.88200 14.02200 -24.60800 1.000 22.15000 177 SER A O 1
ATOM 1413 N N . THR A 1 184 ? 14.79400 12.08700 -24.90300 1.000 24.00000 178 THR A N 1
ATOM 1414 C CA . THR A 1 184 ? 14.98900 12.10000 -26.34400 1.000 23.59000 178 THR A CA 1
ATOM 1415 C C . THR A 1 184 ? 13.76800 12.60200 -27.09200 1.000 23.38000 178 THR A C 1
ATOM 1416 O O . THR A 1 184 ? 13.90800 13.07300 -28.21900 1.000 24.50000 178 THR A O 1
ATOM 1420 N N . LEU A 1 185 ? 12.58300 12.48700 -26.49300 1.000 22.79000 179 LEU A N 1
ATOM 1421 C CA . LEU A 1 185 ? 11.33000 12.91200 -27.12000 1.000 22.89000 179 LEU A CA 1
ATOM 1422 C C . LEU A 1 185 ? 10.49500 13.69900 -26.11500 1.000 20.84000 179 LEU A C 1
ATOM 1423 O O . LEU A 1 185 ? 9.38200 13.29900 -25.76700 1.000 21.70000 179 LEU A O 1
ATOM 1428 N N . PRO A 1 186 ? 10.99100 14.84800 -25.65300 1.000 21.70000 180 PRO A N 1
ATOM 1429 C CA . PRO A 1 186 ? 10.30500 15.52100 -24.53400 1.000 21.87000 180 PRO A CA 1
ATOM 1430 C C . PRO A 1 186 ? 8.90400 15.99400 -24.86900 1.000 21.30000 180 PRO A C 1
ATOM 1431 O O . PRO A 1 186 ? 7.99800 15.86900 -24.02200 1.000 22.69000 180 PRO A O 1
ATOM 1435 N N . ARG A 1 187 ? 8.68700 16.49500 -26.09400 1.000 23.22000 181 ARG A N 1
ATOM 1436 C CA . ARG A 1 187 ? 7.35300 16.97800 -26.43100 1.000 22.26000 181 ARG A CA 1
ATOM 1437 C C . ARG A 1 187 ? 6.39600 15.81600 -26.64600 1.000 21.82000 181 ARG A C 1
ATOM 1438 O O . ARG A 1 187 ? 5.25700 15.84700 -26.16700 1.000 21.33000 181 ARG A O 1
ATOM 1446 N N . LEU A 1 188 ? 6.84600 14.76900 -27.34000 1.000 21.26000 182 LEU A N 1
ATOM 1447 C CA . LEU A 1 188 ? 5.96700 13.63200 -27.57300 1.000 19.87000 182 LEU A CA 1
ATOM 1448 C C . LEU A 1 188 ? 5.68400 12.89000 -26.28100 1.000 22.44000 182 LEU A C 1
ATOM 1449 O O . LEU A 1 188 ? 4.57500 12.37900 -26.07400 1.000 23.03000 182 LEU A O 1
ATOM 1454 N N . HIS A 1 189 ? 6.67700 12.81800 -25.39200 1.000 21.44000 183 HIS A N 1
ATOM 1455 C CA . HIS A 1 189 ? 6.42900 12.16800 -24.12000 1.000 25.60000 183 HIS A CA 1
ATOM 1456 C C . HIS A 1 189 ? 5.41800 12.95600 -23.29500 1.000 23.71000 183 HIS A C 1
ATOM 1457 O O . HIS A 1 189 ? 4.48400 12.37000 -22.73700 1.000 25.51000 183 HIS A O 1
ATOM 1464 N N . ALA A 1 190 ? 5.55800 14.28400 -23.24200 1.000 23.34000 184 ALA A N 1
ATOM 1465 C CA . ALA A 1 190 ? 4.59200 15.09100 -22.49400 1.000 22.69000 184 ALA A CA 1
ATOM 1466 C C . ALA A 1 190 ? 3.19800 14.95200 -23.09100 1.000 22.10000 184 ALA A C 1
ATOM 1467 O O . ALA A 1 190 ? 2.20000 14.84400 -22.36200 1.000 25.14000 184 ALA A O 1
ATOM 1469 N N . TRP A 1 191 ? 3.11500 14.92800 -24.42400 1.000 22.15000 185 TRP A N 1
ATOM 1470 C CA . TRP A 1 191 ? 1.82100 14.73700 -25.05600 1.000 22.75000 185 TRP A CA 1
ATOM 1471 C C . TRP A 1 191 ? 1.19800 13.40500 -24.65000 1.000 23.74000 185 TRP A C 1
ATOM 1472 O O . TRP A 1 191 ? 0.00200 13.33600 -24.34000 1.000 21.65000 185 TRP A O 1
ATOM 1483 N N . ALA A 1 192 ? 1.98700 12.33000 -24.65900 1.000 22.65000 186 ALA A N 1
ATOM 1484 C CA . ALA A 1 192 ? 1.43100 11.00700 -24.40000 1.000 20.98000 186 ALA A CA 1
ATOM 1485 C C . ALA A 1 192 ? 1.00800 10.86900 -22.95300 1.000 26.41000 186 ALA A C 1
ATOM 1486 O O . ALA A 1 192 ? 0.01600 10.19300 -22.65500 1.000 27.55000 186 ALA A O 1
ATOM 1488 N N . LYS A 1 193 ? 1.76600 11.49200 -22.04900 1.000 25.02000 187 LYS A N 1
ATOM 1489 C CA . LYS A 1 193 ? 1.43000 11.44500 -20.63000 1.000 26.91000 187 LYS A CA 1
ATOM 1490 C C . LYS A 1 193 ? 0.16100 12.23300 -20.34700 1.000 26.54000 187 LYS A C 1
ATOM 1491 O O . LYS A 1 193 ? -0.71900 11.75500 -19.61900 1.000 27.13000 187 LYS A O 1
ATOM 1497 N N . ASN A 1 194 ? 0.03300 13.42400 -20.93600 1.000 24.73000 188 ASN A N 1
ATOM 1498 C CA . ASN A 1 194 ? -1.19700 14.19700 -20.78900 1.000 27.91000 188 ASN A CA 1
ATOM 1499 C C . ASN A 1 194 ? -2.39300 13.42400 -21.32900 1.000 26.16000 188 ASN A C 1
ATOM 1500 O O . ASN A 1 194 ? -3.45000 13.35500 -20.68700 1.000 26.96000 188 ASN A O 1
ATOM 1505 N N . LEU A 1 195 ? -2.24100 12.82200 -22.50800 1.000 24.70000 189 LEU A N 1
ATOM 1506 C CA . LEU A 1 195 ? -3.34600 12.05900 -23.07500 1.000 24.23000 189 LEU A CA 1
ATOM 1507 C C . LEU A 1 195 ? -3.73300 10.90300 -22.16200 1.000 26.37000 189 LEU A C 1
ATOM 1508 O O . LEU A 1 195 ? -4.92200 10.66300 -21.91800 1.000 25.47000 189 LEU A O 1
ATOM 1513 N N . ASP A 1 196 ? -2.73400 10.18600 -21.63300 1.000 26.48000 190 ASP A N 1
ATOM 1514 C CA . ASP A 1 196 ? -2.98000 9.05300 -20.75200 1.000 26.57000 190 ASP A CA 1
ATOM 1515 C C . ASP A 1 196 ? -3.76100 9.45700 -19.51000 1.000 26.61000 190 ASP A C 1
ATOM 1516 O O . ASP A 1 196 ? -4.49700 8.63500 -18.95400 1.000 30.49000 190 ASP A O 1
ATOM 1521 N N . GLU A 1 197 ? -3.61800 10.70700 -19.07300 1.000 25.19000 191 GLU A N 1
ATOM 1522 C CA . GLU A 1 197 ? -4.29400 11.21100 -17.88300 1.000 26.96000 191 GLU A CA 1
ATOM 1523 C C . GLU A 1 197 ? -5.68800 11.76500 -18.16400 1.000 25.75000 191 GLU A C 1
ATOM 1524 O O . GLU A 1 197 ? -6.40400 12.10300 -17.21600 1.000 28.00000 191 GLU A O 1
ATOM 1530 N N . LEU A 1 198 ? -6.09300 11.86700 -19.42400 1.000 23.27000 192 LEU A N 1
ATOM 1531 C CA . LEU A 1 198 ? -7.43500 12.34000 -19.74600 1.000 24.58000 192 LEU A CA 1
ATOM 1532 C C . LEU A 1 198 ? -8.45300 11.27200 -19.38000 1.000 23.39000 192 LEU A C 1
ATOM 1533 O O . LEU A 1 198 ? -8.24900 10.09500 -19.70200 1.000 23.65000 192 LEU A O 1
ATOM 1538 N N . PRO A 1 199 ? -9.54700 11.63000 -18.69600 1.000 23.83000 193 PRO A N 1
ATOM 1539 C CA . PRO A 1 199 ? -10.54700 10.61400 -18.35200 1.000 25.15000 193 PRO A CA 1
ATOM 1540 C C . PRO A 1 199 ? -11.06800 9.82200 -19.54100 1.000 24.10000 193 PRO A C 1
ATOM 1541 O O . PRO A 1 199 ? -11.26000 8.60800 -19.39900 1.000 23.37000 193 PRO A O 1
ATOM 1545 N N . VAL A 1 200 ? -11.27100 10.44000 -20.71100 1.000 23.32000 194 VAL A N 1
ATOM 1546 C CA . VAL A 1 200 ? -11.82400 9.67000 -21.82400 1.000 22.40000 194 VAL A CA 1
ATOM 1547 C C . VAL A 1 200 ? -10.85500 8.57100 -22.25600 1.000 24.24000 194 VAL A C 1
ATOM 1548 O O . VAL A 1 200 ? -11.28000 7.51100 -22.72400 1.000 25.27000 194 VAL A O 1
ATOM 1552 N N . VAL A 1 201 ? -9.55200 8.77700 -22.05200 1.000 23.76000 195 VAL A N 1
ATOM 1553 C CA . VAL A 1 201 ? -8.56100 7.74500 -22.34300 1.000 24.92000 195 VAL A CA 1
ATOM 1554 C C . VAL A 1 201 ? -8.44800 6.76400 -21.18400 1.000 23.11000 195 VAL A C 1
ATOM 1555 O O . VAL A 1 201 ? -8.62000 5.55200 -21.34500 1.000 24.46000 195 VAL A O 1
ATOM 1559 N N . LYS A 1 202 ? -8.15800 7.29300 -19.99300 1.000 24.34000 196 LYS A N 1
ATOM 1560 C CA . LYS A 1 202 ? -7.87500 6.47700 -18.82400 1.000 26.64000 196 LYS A CA 1
ATOM 1561 C C . LYS A 1 202 ? -9.04300 5.55400 -18.47800 1.000 24.49000 196 LYS A C 1
ATOM 1562 O O . LYS A 1 202 ? -8.83800 4.40000 -18.08400 1.000 25.36000 196 LYS A O 1
ATOM 1568 N N . GLU A 1 203 ? -10.27400 6.02100 -18.66900 1.000 21.98000 197 GLU A N 1
ATOM 1569 C CA . GLU A 1 203 ? -11.43500 5.18500 -18.40000 1.000 23.60000 197 GLU A CA 1
ATOM 1570 C C . GLU A 1 203 ? -11.67100 4.12200 -19.45600 1.000 25.05000 197 GLU A C 1
ATOM 1571 O O . GLU A 1 203 ? -12.49300 3.22800 -19.24100 1.000 25.57000 197 GLU A O 1
ATOM 1577 N N . ASN A 1 204 ? -10.96500 4.17700 -20.58300 1.000 21.94000 198 ASN A N 1
ATOM 1578 C CA . ASN A 1 204 ? -11.31100 3.35400 -21.73300 1.000 23.24000 198 ASN A CA 1
ATOM 1579 C C . ASN A 1 204 ? -10.08400 2.68200 -22.31400 1.000 24.08000 198 ASN A C 1
ATOM 1580 O O . ASN A 1 204 ? -9.95700 2.51000 -23.53700 1.000 24.68000 198 ASN A O 1
ATOM 1585 N N . ILE A 1 205 ? -9.16700 2.28300 -21.43800 1.000 23.82000 199 ILE A N 1
ATOM 1586 C CA . ILE A 1 205 ? -8.07000 1.38500 -21.78600 1.000 24.07000 199 ILE A CA 1
ATOM 1587 C C . ILE A 1 205 ? -8.03600 0.28800 -20.73700 1.000 26.15000 199 ILE A C 1
ATOM 1588 O O . ILE A 1 205 ? -8.56000 0.46800 -19.62000 1.000 27.99000 199 ILE A O 1
ATOM 1593 N N . PRO A 1 206 ? -7.43700 -0.85600 -21.04900 1.000 27.62000 200 PRO A N 1
ATOM 1594 C CA . PRO A 1 206 ? -7.31900 -1.92000 -20.04800 1.000 31.31000 200 PRO A CA 1
ATOM 1595 C C . PRO A 1 206 ? -6.42800 -1.48300 -18.90000 1.000 32.08000 200 PRO A C 1
ATOM 1596 O O . PRO A 1 206 ? -5.61400 -0.56500 -19.02000 1.000 33.15000 200 PRO A O 1
ATOM 1600 N N . ALA A 1 207 ? -6.60800 -2.14300 -17.75700 1.000 34.14000 201 ALA A N 1
ATOM 1601 C CA . ALA A 1 207 ? -5.70600 -1.89900 -16.64200 1.000 35.70000 201 ALA A CA 1
ATOM 1602 C C . ALA A 1 207 ? -4.28100 -2.28600 -17.02900 1.000 33.43000 201 ALA A C 1
ATOM 1603 O O . ALA A 1 207 ? -4.05600 -3.21400 -17.81100 1.000 36.01000 201 ALA A O 1
ATOM 1605 N N . SER A 1 208 ? -3.31700 -1.54900 -16.47100 1.000 34.04000 202 SER A N 1
ATOM 1606 C CA . SER A 1 208 ? -1.92000 -1.70200 -16.87000 1.000 38.07000 202 SER A CA 1
ATOM 1607 C C . SER A 1 208 ? -1.42100 -3.13000 -16.67400 1.000 36.52000 202 SER A C 1
ATOM 1608 O O . SER A 1 208 ? -0.60400 -3.61700 -17.46000 1.000 37.48000 202 SER A O 1
ATOM 1611 N N . ASP A 1 209 ? -1.87600 -3.81700 -15.62100 1.000 39.93000 203 ASP A N 1
ATOM 1612 C CA . ASP A 1 209 ? -1.38300 -5.17600 -15.42400 1.000 38.54000 203 ASP A CA 1
ATOM 1613 C C . ASP A 1 209 ? -1.98300 -6.14700 -16.43400 1.000 37.64000 203 ASP A C 1
ATOM 1614 O O . ASP A 1 209 ? -1.27800 -7.02900 -16.93900 1.000 39.33000 203 ASP A O 1
ATOM 1619 N N . LYS A 1 210 ? -3.27000 -5.99700 -16.77100 1.000 38.75000 204 LYS A N 1
ATOM 1620 C CA . LYS A 1 210 ? -3.83300 -6.82800 -17.83200 1.000 38.71000 204 LYS A CA 1
ATOM 1621 C C . LYS A 1 210 ? -3.16600 -6.52300 -19.16900 1.000 35.02000 204 LYS A C 1
ATOM 1622 O O . LYS A 1 210 ? -2.85400 -7.43800 -19.93900 1.000 35.62000 204 LYS A O 1
ATOM 1628 N N . MET A 1 211 ? -2.92200 -5.24200 -19.44800 1.000 37.06000 205 MET A N 1
ATOM 1629 C CA . MET A 1 211 ? -2.26200 -4.86600 -20.69500 1.000 35.07000 205 MET A CA 1
ATOM 1630 C C . MET A 1 211 ? -0.86300 -5.46400 -20.77800 1.000 35.74000 205 MET A C 1
ATOM 1631 O O . MET A 1 211 ? -0.47900 -6.02500 -21.81000 1.00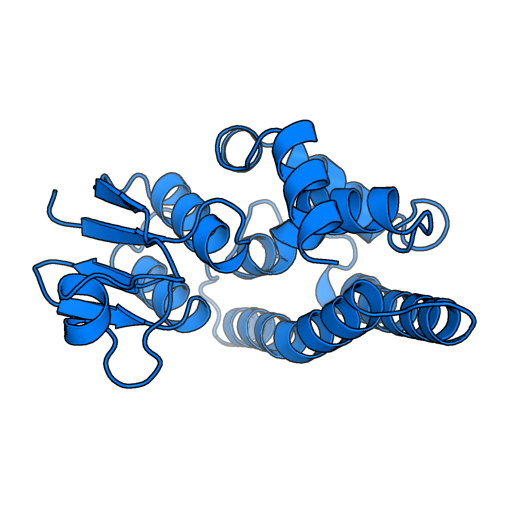0 37.51000 205 MET A O 1
ATOM 1636 N N . LEU A 1 212 ? -0.09400 -5.37000 -19.68900 1.000 36.38000 206 LEU A N 1
ATOM 1637 C CA . LEU A 1 212 ? 1.24500 -5.95300 -19.66900 1.000 38.27000 206 LEU A CA 1
ATOM 1638 C C . LEU A 1 212 ? 1.19600 -7.47000 -19.81200 1.000 39.42000 206 LEU A C 1
ATOM 1639 O O . LEU A 1 212 ? 1.98200 -8.05200 -20.56600 1.000 36.83000 206 LEU A O 1
ATOM 1644 N N . ALA A 1 213 ? 0.27800 -8.12900 -19.09900 1.000 40.79000 207 ALA A N 1
ATOM 1645 C CA . ALA A 1 213 ? 0.19000 -9.58400 -19.18200 1.000 41.64000 207 ALA A CA 1
ATOM 1646 C C . ALA A 1 213 ? -0.16000 -10.04300 -20.59100 1.000 43.22000 207 ALA A C 1
ATOM 1647 O O . ALA A 1 213 ? 0.31900 -11.08800 -21.04900 1.000 45.71000 207 ALA A O 1
ATOM 1649 N N . TYR A 1 214 ? -0.98800 -9.27700 -21.30400 1.000 41.76000 208 TYR A N 1
ATOM 1650 C CA . TYR A 1 214 ? -1.36400 -9.69700 -22.64900 1.000 41.37000 208 TYR A CA 1
ATOM 1651 C C . TYR A 1 214 ? -0.19700 -9.57000 -23.62200 1.000 43.28000 208 TYR A C 1
ATOM 1652 O O . TYR A 1 214 ? 0.09000 -10.50400 -24.38100 1.000 44.14000 208 TYR A O 1
ATOM 1661 N N . VAL A 1 215 ? 0.46900 -8.41100 -23.64500 1.000 41.72000 209 VAL A N 1
ATOM 1662 C CA . VAL A 1 215 ? 1.56000 -8.24200 -24.60200 1.000 44.68000 209 VAL A CA 1
ATOM 1663 C C . VAL A 1 215 ? 2.72100 -9.15900 -24.25000 1.000 47.64000 209 VAL A C 1
ATOM 1664 O O . VAL A 1 215 ? 3.48000 -9.57500 -25.13300 1.000 50.66000 209 VAL A O 1
ATOM 1668 N N . THR A 1 216 ? 2.86500 -9.51000 -22.97200 1.000 46.03000 210 THR A N 1
ATOM 1669 C CA . THR A 1 216 ? 3.92100 -10.43200 -22.56800 1.000 49.94000 210 THR A CA 1
ATOM 1670 C C . THR A 1 216 ? 3.67100 -11.82300 -23.13600 1.000 50.39000 210 THR A C 1
ATOM 1671 O O . THR A 1 216 ? 4.56500 -12.43300 -23.73400 1.000 54.91000 210 THR A O 1
ATOM 1675 N N . ALA A 1 217 ? 2.44900 -12.33300 -22.97400 1.000 49.84000 211 ALA A N 1
ATOM 1676 C CA . ALA A 1 217 ? 2.12600 -13.66600 -23.47300 1.000 52.94000 211 ALA A CA 1
ATOM 1677 C C . ALA A 1 217 ? 2.20400 -13.72200 -24.99200 1.000 54.97000 211 ALA A C 1
ATOM 1678 O O . ALA A 1 217 ? 2.84900 -14.61200 -25.55900 1.000 59.09000 211 ALA A O 1
ATOM 1680 N N . ALA A 1 218 ? 1.56300 -12.76800 -25.67400 1.000 54.44000 212 ALA A N 1
ATOM 1681 C CA . ALA A 1 218 ? 1.53900 -12.77800 -27.13400 1.000 57.11000 212 ALA A CA 1
ATOM 1682 C C . ALA A 1 218 ? 2.93200 -12.67200 -27.74600 1.000 57.76000 212 ALA A C 1
ATOM 1683 O O . ALA A 1 218 ? 3.07300 -12.83000 -28.96400 1.000 60.96000 212 ALA A O 1
ATOM 1685 N N . MET A 1 219 ? 3.95200 -12.41800 -26.93400 1.000 59.46000 213 MET A N 1
ATOM 1686 C CA . MET A 1 219 ? 5.34200 -12.44800 -27.36100 1.000 59.94000 213 MET A CA 1
ATOM 1687 C C . MET A 1 219 ? 5.88100 -13.87700 -27.35100 1.000 62.33000 213 MET A C 1
ATOM 1688 O O . MET A 1 219 ? 6.17200 -14.45400 -28.40000 1.000 65.74000 213 MET A O 1
#

Nearest PDB structures (foldseek):
  7dwe-assembly1_A  TM=1.004E+00  e=3.217E-34  Salix babylonica
  7dwf-assembly2_B  TM=1.003E+00  e=2.396E-32  Salix babylonica
  8a0p-assembly1_A  TM=9.866E-01  e=8.135E-28  Populus trichocarpa
  7zvp-assembly1_A  TM=9.843E-01  e=3.365E-26  Populus trichocarpa
  8jzk-assembly1_A-2  TM=9.581E-01  e=1.324E-21  Salix lindleyana

InterPro domains:
  IPR004045 Glutathione S-transferase, N-terminal [PF02798] (3-75)
  IPR004045 Glutathione S-transferase, N-terminal [PS50404] (2-81)
  IPR010987 Glutathione S-transferase, C-terminal-like [PS50405] (86-219)
  IPR036249 Thioredoxin-like superfamily [SSF52833] (4-99)
  IPR036282 Glutathione S-transferase, C-terminal domain superfamily [SSF47616] (75-213)
  IPR040079 Glutathione transferase family [SFLDS00019] (1-215)
  IPR045073 Glutathione S-transferase Omega/Tau-like [PTHR11260] (7-206)
  IPR045073 Glutathione S-transferase Omega/Tau-like [SFLDG01152] (1-215)
  IPR045074 Glutathione S-transferases Tau, C-terminal alpha-helical domain, plant [cd03185] (87-211)

Solvent-accessible surface area: 10985 Å² total; per-residue (Å²): 100,141,5,45,0,6,0,34,99,2,20,18,80,1,6,25,0,22,2,0,0,98,49,20,68,18,155,45,81,76,44,82,5,83,68,117,112,74,41,142,38,0,57,134,15,6,78,120,112,93,98,20,7,0,0,1,42,53,97,150,63,26,26,70,10,47,84,0,1,47,65,0,12,120,48,60,83,144,95,64,8,6,30,158,65,105,152,99,5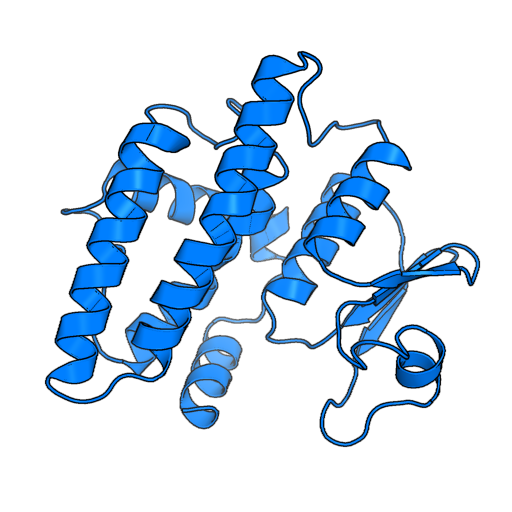6,44,71,7,91,112,28,15,106,33,10,95,85,2,58,60,18,18,158,44,0,37,95,0,79,62,152,101,22,103,122,8,12,125,84,0,33,86,14,0,89,75,0,3,85,127,10,1,18,131,90,129,13,17,30,21,169,71,14,16,2,3,0,1,10,8,4,14,6,12,23,34,0,53,8,0,14,121,38,37,68,48,69,7,11,79,76,95,66,1,78,89,0,41,60,7,6,115,45,3,55,103,48,74,30,2,111,131,18,37,24,48,96,90,111,3,46,64,77,0,73,86,55,94

Sequence (212 aa):
AEVKLYGFWPSPFSHRIIWALKLKGVEYEYIEEDLSNKSESLLKYNPVYKKTPVLVHGDKPIAESLVILEYIEETWPENPLLPKDPYERAMARFWIQYGVDTVAALRAFYLGSGEELEKAAKELSECLKILEEQGLGDKKFFGGESMNLVDISYGALGYWLAAVEEAKGVTVLKPSTLPRLHAWAKNLDELPVVKENIPASDKMLAYVTAAM

B-factor: mean 30.81, std 9.0, range [17.98, 65.74]

Radius of gyration: 17.05 Å; Cα contacts (8 Å, |Δi|>4): 281; chains: 1; bounding box: 49×42×31 Å

Secondary structure (DSSP, 8-state):
--EEEEE-TT-HHHHHHHHHHHHHT---EEEE--TTS--HHHHHH-TTT--S-EEEETTEEEESHHHHHHHHHHHS-SS-SS-SSHHHHHHHHHHHHHHHHHHHHHHHHHH--HHHHHHHHHHHHHHHHHIIIIIITT-SBTTBTS--HHHHHHGGGTHHHHHHHHHHT---S-TTT-HHHHHHHHHHHHSHHHHTTS--HHHHHHHHHHT-

Organism: Salix babylonica (NCBI:txid75706)